Protein AF-A0A2T4D480-F1 (afdb_monomer)

pLDDT: mean 92.69, std 7.48, range [56.41, 98.75]

Solvent-accessible surface area (backbone atoms only — not comparable to full-atom values): 8440 Å² total; per-residue (Å²): 83,80,51,61,68,33,70,62,84,38,71,50,59,72,43,82,46,63,66,32,28,82,84,63,44,96,66,89,14,34,44,34,34,39,28,50,53,20,16,33,42,37,28,50,28,40,33,38,39,28,53,20,28,27,34,36,40,28,17,29,17,61,26,38,39,29,47,28,40,28,35,40,13,47,24,24,25,32,36,34,40,61,54,85,46,63,63,61,24,42,33,41,33,45,28,38,27,34,44,10,49,26,25,22,34,34,42,56,41,71,86,28,58,22,36,42,32,45,27,38,29,29,34,29,52,33,20,70,52,26,62,69,41,100,60,95,52,40,35,69,42,11,45,52,30,68,45,100,43,50,49,73,47,77,54,47,77,44,67,58,63,84,77,73,44,38,72,32,80,87,84,36,83,53,67,66,128

Foldseek 3Di:
DEDEQAQDDDEAEPAEFEAFQVVVDVPPRERYEYDANDADEYEHYEFEATLAEPYEYAYAFRYEYEHYEAEHHNAEPYEYAPDPYHDQHYEYEHYEHEAHLFAPYEHNPPPHQYEHEQYEHEAQNCAVVQCPDPDPGHSVCRHPPDDDNYHYDNYHYYHDLVVQQFPDSVPGRDHDD

Mean predicted aligned error: 4.02 Å

Organism: NCBI:txid1046115

InterPro domains:
  IPR006626 Parallel beta-helix repeat [SM00710] (7-36)
  IPR006626 Parallel beta-helix repeat [SM00710] (37-59)
  IPR006626 Parallel beta-helix repeat [SM00710] (60-82)
  IPR006626 Parallel beta-helix repeat [SM00710] (87-109)
  IPR011050 Pectin lyase fold/virulence factor [SSF51126] (8-137)
  IPR012334 Pectin lyase fold [G3DSA:2.160.20.10] (3-173)
  IPR039448 Right handed beta helix domain [PF13229] (10-143)

Radius of gyration: 15.08 Å; Cα contacts (8 Å, |Δi|>4): 529; chains: 1; bounding box: 41×39×35 Å

Structure (mmCIF, N/CA/C/O backbone):
data_AF-A0A2T4D480-F1
#
_entry.id   AF-A0A2T4D480-F1
#
loop_
_atom_site.group_PDB
_atom_site.id
_atom_site.type_symbol
_atom_site.label_atom_id
_atom_site.label_alt_id
_atom_site.label_comp_id
_atom_site.label_asym_id
_atom_site.label_entity_id
_atom_site.label_seq_id
_atom_site.pdbx_PDB_ins_code
_atom_site.Cartn_x
_atom_site.Cartn_y
_atom_site.Cartn_z
_atom_site.occupancy
_atom_site.B_iso_or_equiv
_atom_site.auth_seq_id
_atom_site.auth_comp_id
_atom_site.auth_asym_id
_atom_site.auth_atom_id
_atom_site.pdbx_PDB_model_num
ATOM 1 N N . MET A 1 1 ? -11.056 -2.840 -7.463 1.00 89.88 1 MET A N 1
ATOM 2 C CA . MET A 1 1 ? -12.281 -2.454 -6.718 1.00 89.88 1 MET A CA 1
ATOM 3 C C . MET A 1 1 ? -12.223 -0.966 -6.408 1.00 89.88 1 MET A C 1
ATOM 5 O O . MET A 1 1 ? -11.139 -0.481 -6.111 1.00 89.88 1 MET A O 1
ATOM 9 N N . GLN A 1 2 ? -13.348 -0.247 -6.460 1.00 91.50 2 GLN A N 1
ATOM 10 C CA . GLN A 1 2 ? -13.402 1.173 -6.105 1.00 91.50 2 GLN A CA 1
ATOM 11 C C . GLN A 1 2 ? -14.652 1.485 -5.275 1.00 91.50 2 GLN A C 1
ATOM 13 O O . GLN A 1 2 ? -15.748 1.075 -5.647 1.00 91.50 2 GLN A O 1
ATOM 18 N N . VAL A 1 3 ? -14.474 2.232 -4.186 1.00 91.06 3 VAL A N 1
ATOM 19 C CA . VAL A 1 3 ? -15.548 2.764 -3.332 1.00 91.06 3 VAL A CA 1
ATOM 20 C C . VAL A 1 3 ?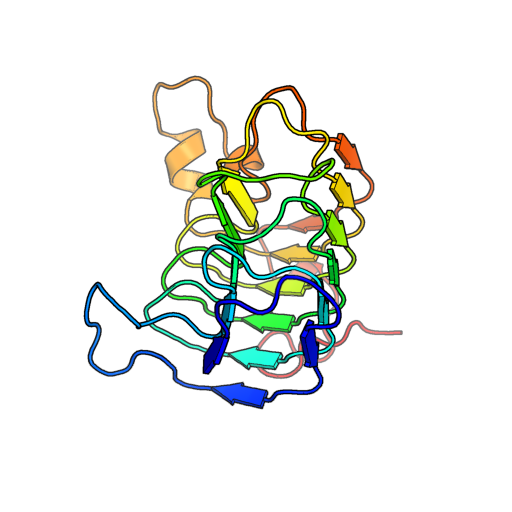 -15.363 4.275 -3.220 1.00 91.06 3 VAL A C 1
ATOM 22 O O . VAL A 1 3 ? -14.237 4.744 -3.077 1.00 91.06 3 VAL A O 1
ATOM 25 N N . GLY A 1 4 ? -16.446 5.040 -3.333 1.00 90.81 4 GLY A N 1
ATOM 26 C CA . GLY A 1 4 ? -16.438 6.505 -3.323 1.00 90.81 4 GLY A CA 1
ATOM 27 C C . GLY A 1 4 ? -17.661 7.067 -2.596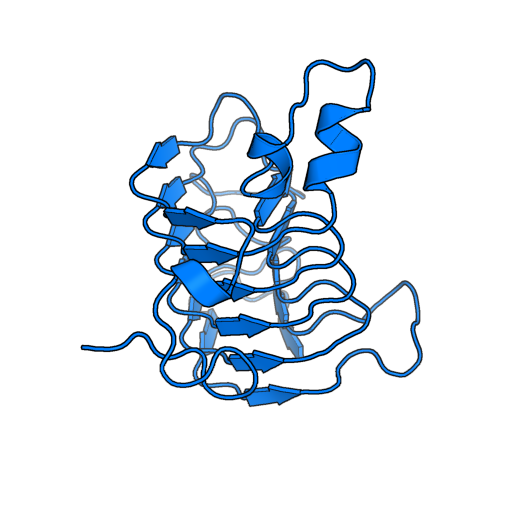 1.00 90.81 4 GLY A C 1
ATOM 28 O O . GLY A 1 4 ? -18.682 6.386 -2.510 1.00 90.81 4 GLY A O 1
ATOM 29 N N . CYS A 1 5 ? -17.570 8.313 -2.121 1.00 88.81 5 CYS A N 1
ATOM 30 C CA . CYS A 1 5 ? -18.685 9.084 -1.553 1.00 88.81 5 CYS A CA 1
ATOM 31 C C . CYS A 1 5 ? -19.377 8.487 -0.307 1.00 88.81 5 CYS A C 1
ATOM 33 O O . CYS A 1 5 ? -20.515 8.851 -0.013 1.00 88.81 5 CYS A O 1
ATOM 35 N N . ALA A 1 6 ? -18.708 7.611 0.448 1.00 88.75 6 ALA A N 1
ATOM 36 C CA . ALA A 1 6 ? -19.222 7.085 1.715 1.00 88.75 6 ALA A CA 1
ATOM 37 C C . ALA A 1 6 ? -18.498 7.738 2.903 1.00 88.75 6 ALA A C 1
ATOM 39 O O . ALA A 1 6 ? -17.469 7.253 3.366 1.00 88.75 6 ALA A O 1
ATOM 40 N N . ILE A 1 7 ? -19.031 8.862 3.388 1.00 84.25 7 ILE A N 1
ATOM 41 C CA . ILE A 1 7 ? -18.381 9.712 4.403 1.00 84.25 7 ILE A CA 1
ATOM 42 C C . ILE A 1 7 ? -18.222 9.043 5.781 1.00 84.25 7 ILE A C 1
ATOM 44 O O . ILE A 1 7 ? -17.430 9.502 6.598 1.00 84.25 7 ILE A O 1
ATOM 48 N N . GLN A 1 8 ? -18.968 7.967 6.045 1.00 81.38 8 GLN A N 1
ATOM 49 C CA . GLN A 1 8 ? -18.894 7.179 7.272 1.00 81.38 8 GLN A CA 1
ATOM 50 C C . GLN A 1 8 ? -19.337 5.736 7.001 1.00 81.38 8 GLN A C 1
ATOM 52 O O . GLN A 1 8 ? -20.191 5.494 6.150 1.00 81.38 8 GLN A O 1
ATOM 57 N N . GLY A 1 9 ? -18.790 4.789 7.768 1.00 84.38 9 GLY A N 1
ATOM 58 C CA . GLY A 1 9 ? -19.272 3.406 7.806 1.00 84.38 9 GLY A CA 1
ATOM 59 C C . GLY A 1 9 ? -18.884 2.562 6.593 1.00 84.38 9 GLY A C 1
ATOM 60 O O . GLY A 1 9 ? -19.406 1.464 6.439 1.00 84.38 9 GLY A O 1
ATOM 61 N N . ALA A 1 10 ? -17.981 3.048 5.734 1.00 93.31 10 ALA A N 1
ATOM 62 C CA . ALA A 1 10 ? -17.439 2.227 4.663 1.00 93.31 10 ALA A CA 1
ATOM 63 C C . ALA A 1 10 ? -16.530 1.145 5.256 1.00 93.31 10 ALA A C 1
ATOM 65 O O . ALA A 1 10 ? -15.581 1.449 5.978 1.00 93.31 10 ALA A O 1
ATOM 66 N N . GLU A 1 11 ? -16.791 -0.113 4.922 1.00 96.81 11 GLU A N 1
ATOM 67 C CA . GLU A 1 11 ? -15.917 -1.226 5.272 1.00 96.81 11 GLU A CA 1
ATOM 68 C C . GLU A 1 11 ? -15.579 -2.019 4.012 1.00 96.81 11 GLU A C 1
ATOM 70 O O . GLU A 1 11 ? -16.464 -2.466 3.283 1.00 96.81 11 GLU A O 1
ATOM 75 N N . ILE A 1 12 ? -14.286 -2.186 3.746 1.00 97.31 12 ILE A N 1
ATOM 76 C CA . ILE A 1 12 ? -13.771 -2.976 2.625 1.00 97.31 12 ILE A CA 1
ATOM 77 C C . ILE A 1 12 ? -12.912 -4.081 3.219 1.00 97.31 12 ILE A C 1
ATOM 79 O O . ILE A 1 12 ? -11.773 -3.833 3.614 1.00 97.31 12 ILE A O 1
ATOM 83 N N . TYR A 1 13 ? -13.449 -5.293 3.327 1.00 98.38 13 TYR A N 1
ATOM 84 C CA . TYR A 1 13 ? -12.758 -6.351 4.054 1.00 98.38 13 TYR A CA 1
ATOM 85 C C . TYR A 1 13 ? -12.959 -7.748 3.487 1.00 98.38 13 TYR A C 1
ATOM 87 O O . TYR A 1 13 ? -13.923 -8.001 2.767 1.00 98.38 13 TYR A O 1
ATOM 95 N N . ASN A 1 14 ? -12.027 -8.647 3.824 1.00 98.19 14 ASN A N 1
ATOM 96 C CA . ASN A 1 14 ? -12.013 -10.057 3.415 1.00 98.19 14 ASN A CA 1
ATOM 97 C C . ASN A 1 14 ? -12.123 -10.270 1.894 1.00 98.19 14 ASN A C 1
ATOM 99 O O . ASN A 1 14 ? -12.623 -11.299 1.437 1.00 98.19 14 ASN A O 1
ATOM 103 N N . ASN A 1 15 ? -11.657 -9.307 1.095 1.00 98.19 15 ASN A N 1
ATOM 104 C CA . ASN A 1 15 ? -11.619 -9.455 -0.353 1.00 98.19 15 ASN A CA 1
ATOM 105 C C . ASN A 1 15 ? -10.345 -10.170 -0.789 1.00 98.19 15 ASN A C 1
ATOM 107 O O . ASN A 1 15 ? -9.271 -9.963 -0.225 1.00 98.19 15 ASN A O 1
ATOM 111 N N . ASP A 1 16 ? -10.466 -10.947 -1.859 1.00 97.38 16 ASP A N 1
ATOM 112 C CA . ASP A 1 16 ? -9.360 -11.642 -2.499 1.00 97.38 16 ASP A CA 1
ATOM 113 C C . ASP A 1 16 ? -9.228 -11.159 -3.947 1.00 97.38 16 ASP A C 1
ATOM 115 O O . ASP A 1 16 ? -9.994 -11.539 -4.833 1.00 97.38 16 ASP A O 1
ATOM 119 N N . ILE A 1 17 ? -8.289 -10.241 -4.167 1.00 97.50 17 ILE A N 1
ATOM 120 C CA . ILE A 1 17 ? -8.104 -9.505 -5.417 1.00 97.50 17 ILE A CA 1
ATOM 121 C C . ILE A 1 17 ? -6.796 -9.966 -6.044 1.00 97.50 17 ILE A C 1
ATOM 123 O O . ILE A 1 17 ? -5.722 -9.773 -5.476 1.00 97.50 17 ILE A O 1
ATOM 127 N N . ARG A 1 18 ? -6.872 -10.555 -7.239 1.00 96.44 18 ARG A N 1
ATOM 128 C CA . ARG A 1 18 ? -5.698 -11.055 -7.962 1.00 96.44 18 ARG A CA 1
ATOM 129 C C . ARG A 1 18 ? -5.625 -10.523 -9.380 1.00 96.44 18 ARG A C 1
ATOM 131 O O . ARG A 1 18 ? -6.667 -10.329 -9.998 1.00 96.44 18 ARG A O 1
ATOM 138 N N . ASN A 1 19 ? -4.407 -10.382 -9.900 1.00 95.88 19 ASN A N 1
ATOM 139 C CA . ASN A 1 19 ? -4.139 -10.058 -11.306 1.00 95.88 19 ASN A CA 1
ATOM 140 C C . ASN A 1 19 ? -4.924 -8.817 -11.756 1.00 95.88 19 ASN A C 1
ATOM 142 O O . ASN A 1 19 ? -5.650 -8.845 -12.746 1.00 95.88 19 ASN A O 1
ATOM 146 N N . TYR A 1 20 ? -4.847 -7.741 -10.973 1.00 95.25 20 TYR A N 1
ATOM 147 C CA . TYR A 1 20 ? -5.623 -6.528 -11.215 1.00 95.25 20 TYR A CA 1
ATOM 148 C C . TYR A 1 20 ? -4.895 -5.576 -12.178 1.00 95.25 20 TYR A C 1
ATOM 150 O O . TYR A 1 20 ? -3.666 -5.535 -12.241 1.00 95.25 20 TYR A O 1
ATOM 158 N N . GLY A 1 21 ? -5.663 -4.784 -12.933 1.00 92.06 21 GLY A N 1
ATOM 159 C CA . GLY A 1 21 ? -5.102 -3.790 -13.854 1.00 92.06 21 GLY A CA 1
ATOM 160 C C . GLY A 1 21 ? -4.425 -4.376 -15.101 1.00 92.06 21 GLY A C 1
ATOM 161 O O . GLY A 1 21 ? -3.497 -3.761 -15.616 1.00 92.06 21 GLY A O 1
ATOM 162 N N . VAL A 1 22 ? -4.860 -5.543 -15.590 1.00 88.69 22 VAL A N 1
ATOM 163 C CA . VAL A 1 22 ? -4.216 -6.281 -16.702 1.00 88.69 22 VAL A CA 1
ATOM 164 C C . VAL A 1 22 ? -4.007 -5.471 -17.986 1.00 88.69 22 VAL A C 1
ATOM 166 O O . VAL A 1 22 ? -3.020 -5.689 -18.678 1.00 88.69 22 VAL A O 1
ATOM 169 N N . ASP A 1 23 ? -4.875 -4.497 -18.266 1.00 86.31 23 ASP A N 1
ATOM 170 C CA . ASP A 1 23 ? -4.777 -3.633 -19.453 1.00 86.31 23 ASP A CA 1
ATOM 171 C C . ASP A 1 23 ? -3.748 -2.494 -19.306 1.00 86.31 23 ASP A C 1
ATOM 173 O O . ASP A 1 23 ? -3.636 -1.648 -20.198 1.00 86.31 23 ASP A O 1
ATOM 177 N N . ASP A 1 24 ? -3.064 -2.434 -18.155 1.00 83.56 24 ASP A N 1
ATOM 178 C CA . ASP A 1 24 ? -2.067 -1.436 -17.740 1.00 83.56 24 ASP A CA 1
ATOM 179 C C . ASP A 1 24 ? -2.431 0.003 -18.131 1.00 83.56 24 ASP A C 1
ATOM 181 O O . ASP A 1 24 ? -1.629 0.815 -18.601 1.00 83.56 24 ASP A O 1
ATOM 185 N N . LYS A 1 25 ? -3.712 0.333 -17.963 1.00 84.69 25 LYS A N 1
ATOM 186 C CA . LYS A 1 25 ? -4.176 1.701 -18.141 1.00 84.69 25 LYS A CA 1
ATOM 187 C C . LYS A 1 25 ? -3.714 2.504 -16.936 1.00 84.69 25 LYS A C 1
ATOM 189 O O . LYS A 1 25 ? -3.928 2.120 -15.791 1.00 84.69 25 LYS A O 1
ATOM 194 N N . ALA A 1 26 ? -3.101 3.658 -17.197 1.00 74.75 26 ALA A N 1
ATOM 195 C CA . ALA A 1 26 ? -2.568 4.529 -16.148 1.00 74.75 26 ALA A CA 1
ATOM 196 C C . ALA A 1 26 ? -3.626 4.948 -15.105 1.00 74.75 26 ALA A C 1
ATOM 198 O O . ALA A 1 26 ? -3.275 5.295 -13.976 1.00 74.75 26 ALA A O 1
ATOM 199 N N . VAL A 1 27 ? -4.905 4.897 -15.488 1.00 74.12 27 VAL A N 1
ATOM 200 C CA . VAL A 1 27 ? -6.073 5.132 -14.641 1.00 74.12 27 VAL A CA 1
ATOM 201 C C . V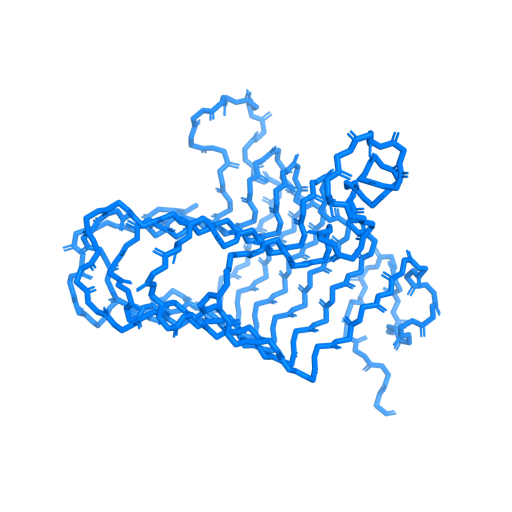AL A 1 27 ? -6.784 3.810 -14.341 1.00 74.12 27 VAL A C 1
ATOM 203 O O . VAL A 1 27 ? -6.869 2.942 -15.202 1.00 74.12 27 VAL A O 1
ATOM 206 N N . GLN A 1 28 ? -7.331 3.684 -13.128 1.00 79.00 28 GLN A N 1
ATOM 207 C CA . GLN A 1 28 ? -8.152 2.540 -12.690 1.00 79.00 28 GLN A CA 1
ATOM 208 C C . GLN A 1 28 ? -7.438 1.175 -12.626 1.00 79.00 28 GLN A C 1
ATOM 210 O O . GLN A 1 28 ? -8.092 0.136 -12.645 1.00 79.00 28 GLN A O 1
ATOM 215 N N . ASN A 1 29 ? -6.112 1.145 -12.472 1.00 93.38 29 ASN A N 1
ATOM 216 C CA . ASN A 1 29 ? -5.350 -0.104 -12.353 1.00 93.38 29 ASN A CA 1
ATOM 217 C C . ASN A 1 29 ? -4.996 -0.509 -10.909 1.00 93.38 29 ASN A C 1
ATOM 219 O O . ASN A 1 29 ? -4.093 -1.314 -10.706 1.00 93.38 29 ASN A O 1
ATOM 223 N N . ASN A 1 30 ? -5.686 0.039 -9.904 1.00 96.25 30 ASN A N 1
ATOM 224 C CA . ASN A 1 30 ? -5.424 -0.249 -8.489 1.00 96.25 30 ASN A CA 1
ATOM 225 C C . ASN A 1 30 ? -6.191 -1.488 -8.001 1.00 96.25 30 ASN A C 1
ATOM 227 O O . ASN A 1 30 ? -7.296 -1.768 -8.477 1.00 96.25 30 ASN A O 1
ATOM 231 N N . GLY A 1 31 ? -5.646 -2.191 -7.005 1.00 97.62 31 GLY A N 1
ATOM 232 C CA . GLY A 1 31 ? -6.328 -3.320 -6.367 1.00 97.62 31 GLY A CA 1
ATOM 233 C C . GLY A 1 31 ? -7.588 -2.847 -5.641 1.00 97.62 31 GLY A C 1
ATOM 234 O O . GLY A 1 31 ? -8.712 -3.207 -6.013 1.00 97.62 31 GLY A O 1
ATOM 235 N N . ILE A 1 32 ? -7.407 -1.953 -4.669 1.00 97.69 32 ILE A N 1
ATOM 236 C CA . ILE A 1 32 ? -8.480 -1.228 -3.976 1.00 97.69 32 ILE A CA 1
ATOM 237 C C . ILE A 1 32 ? -8.261 0.273 -4.134 1.00 97.69 32 ILE A C 1
ATOM 239 O O . ILE A 1 32 ? -7.161 0.777 -3.923 1.00 97.69 32 ILE A O 1
ATOM 243 N N . GLN A 1 33 ? -9.330 0.993 -4.461 1.00 95.88 33 GLN A N 1
ATOM 244 C CA . GLN A 1 33 ? -9.367 2.446 -4.446 1.00 95.88 33 GLN A CA 1
ATOM 245 C C . GLN A 1 33 ? -10.443 2.949 -3.490 1.00 95.88 33 GLN A C 1
ATOM 247 O O . GLN A 1 33 ? -11.635 2.748 -3.723 1.00 95.88 33 GLN A O 1
ATOM 252 N N . ILE A 1 34 ? -10.004 3.646 -2.445 1.00 94.56 34 ILE A N 1
ATOM 253 C CA . ILE A 1 34 ? -10.853 4.438 -1.559 1.00 94.56 34 ILE A CA 1
ATOM 254 C C . ILE A 1 34 ? -10.835 5.863 -2.105 1.00 94.56 34 ILE A C 1
ATOM 256 O O . ILE A 1 34 ? -9.823 6.564 -2.029 1.00 94.56 34 ILE A O 1
ATOM 260 N N . GLY A 1 35 ? -11.935 6.244 -2.741 1.00 91.38 35 GLY A N 1
ATOM 261 C CA . GLY A 1 35 ? -12.092 7.517 -3.420 1.00 91.38 35 GLY A CA 1
ATOM 262 C C . GLY A 1 35 ? -12.240 8.692 -2.463 1.00 91.38 35 GLY A C 1
ATOM 263 O O . GLY A 1 35 ? -12.503 8.540 -1.267 1.00 91.38 35 GLY A O 1
ATOM 264 N N . GLU A 1 36 ? -12.112 9.880 -3.043 1.00 87.50 36 GLU A N 1
ATOM 265 C CA . GLU A 1 36 ? -12.373 11.146 -2.370 1.00 87.50 36 GLU A CA 1
ATOM 266 C C . GLU A 1 36 ? -13.765 11.118 -1.714 1.00 87.50 36 GLU A C 1
ATOM 268 O O . GLU A 1 36 ? -14.716 10.506 -2.216 1.00 87.50 36 GLU A O 1
ATOM 273 N N . GLY A 1 37 ? -13.868 11.709 -0.526 1.00 85.81 37 GLY A N 1
ATOM 274 C CA . GLY A 1 37 ? -15.117 11.718 0.228 1.00 85.81 37 GLY A CA 1
ATOM 275 C C . GLY A 1 37 ? -15.518 10.373 0.860 1.00 85.81 37 GLY A C 1
ATOM 276 O O . GLY A 1 37 ? -16.669 10.224 1.261 1.00 85.81 37 GLY A O 1
ATOM 277 N N . THR A 1 38 ? -14.607 9.395 0.955 1.00 90.44 38 THR A N 1
ATOM 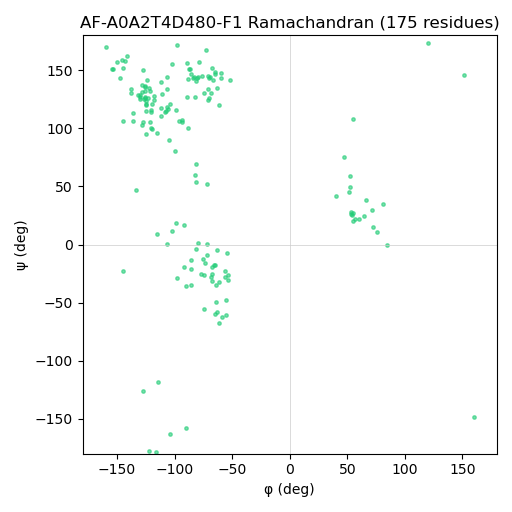278 C CA . THR A 1 38 ? -14.860 8.113 1.645 1.00 90.44 38 THR A CA 1
ATOM 279 C C . THR A 1 38 ? -14.057 7.989 2.932 1.00 90.44 38 THR A C 1
ATOM 281 O O . THR A 1 38 ? -12.845 8.203 2.916 1.00 90.44 38 THR A O 1
ATOM 284 N N . GLY A 1 39 ? -14.709 7.639 4.037 1.00 89.06 39 GLY A N 1
ATOM 285 C CA . GLY A 1 39 ? -14.078 7.366 5.326 1.00 89.06 39 GLY A CA 1
ATOM 286 C C . GLY A 1 39 ? -14.518 6.017 5.882 1.00 89.06 39 GLY A C 1
ATOM 287 O O . GLY A 1 39 ? -15.701 5.676 5.831 1.00 89.06 39 GLY A O 1
ATOM 288 N N . GLY A 1 40 ? -13.574 5.255 6.431 1.00 92.44 40 GLY A N 1
ATOM 289 C CA . GLY A 1 40 ? -13.892 3.996 7.087 1.00 92.44 40 GLY A CA 1
ATOM 290 C C . GLY A 1 40 ? -12.712 3.042 7.230 1.00 92.44 40 GLY A C 1
ATOM 291 O O . GLY A 1 40 ? -11.567 3.458 7.425 1.00 92.44 40 GLY A O 1
ATOM 292 N N . LEU A 1 41 ? -13.018 1.749 7.185 1.00 96.81 41 LEU A N 1
ATOM 293 C CA . LEU A 1 41 ? -12.084 0.665 7.458 1.00 96.81 41 LEU A CA 1
ATOM 294 C C . LEU A 1 41 ? -11.782 -0.120 6.180 1.00 96.81 41 LEU A C 1
ATOM 296 O O . LEU A 1 41 ? -12.674 -0.420 5.387 1.00 96.81 41 LEU A O 1
ATOM 300 N N . CYS A 1 42 ? -10.522 -0.500 5.993 1.00 98.00 42 CYS A N 1
ATOM 301 C CA . CYS A 1 42 ? -10.110 -1.380 4.905 1.00 98.00 42 CYS A CA 1
ATOM 302 C C . CYS A 1 42 ? -9.131 -2.426 5.438 1.00 98.00 42 CYS A C 1
ATOM 304 O O . CYS A 1 42 ? -7.994 -2.094 5.784 1.00 98.00 42 CYS A O 1
ATOM 306 N N . TYR A 1 43 ? -9.581 -3.672 5.578 1.00 98.69 43 TYR A N 1
ATOM 307 C CA . TYR A 1 43 ? -8.848 -4.654 6.372 1.00 98.69 43 TYR A CA 1
ATOM 308 C C . TYR A 1 43 ? -8.988 -6.100 5.929 1.00 98.69 43 TYR A C 1
ATOM 310 O O . TYR A 1 43 ? -9.958 -6.472 5.284 1.00 98.69 43 TYR A O 1
ATOM 318 N N . ASN A 1 44 ? -8.017 -6.937 6.300 1.00 98.44 44 ASN A N 1
ATOM 319 C CA . ASN A 1 44 ? -8.006 -8.371 5.982 1.00 98.44 44 ASN A CA 1
ATOM 320 C C . ASN A 1 44 ? -8.182 -8.673 4.478 1.00 98.44 44 ASN A C 1
ATOM 322 O O . ASN A 1 44 ? -8.693 -9.728 4.105 1.00 98.44 44 ASN A O 1
ATOM 326 N N . ASN A 1 45 ? -7.806 -7.746 3.592 1.00 98.56 45 ASN A N 1
ATOM 327 C CA . ASN A 1 45 ? -7.855 -7.989 2.155 1.00 98.56 45 ASN A CA 1
ATOM 328 C C . ASN A 1 45 ? -6.546 -8.626 1.692 1.00 98.56 45 ASN A C 1
ATOM 330 O O . ASN A 1 45 ? -5.460 -8.239 2.131 1.00 98.56 45 ASN A O 1
ATOM 334 N N . ARG A 1 46 ? -6.651 -9.557 0.745 1.00 97.88 46 ARG A N 1
ATOM 335 C CA . ARG A 1 46 ? -5.517 -10.155 0.046 1.00 97.88 46 ARG A CA 1
ATOM 336 C C . ARG A 1 46 ? -5.460 -9.598 -1.373 1.00 97.88 46 ARG A C 1
ATOM 338 O O . ARG A 1 46 ? -6.399 -9.768 -2.143 1.00 97.88 46 ARG A O 1
ATOM 345 N N . ILE A 1 47 ? -4.373 -8.910 -1.713 1.00 98.31 47 ILE A N 1
ATOM 346 C CA . ILE A 1 47 ? -4.213 -8.166 -2.968 1.00 98.31 47 ILE A CA 1
ATOM 347 C C . ILE A 1 47 ? -2.911 -8.610 -3.629 1.00 98.31 47 ILE A C 1
ATOM 349 O O . ILE A 1 47 ? -1.824 -8.270 -3.167 1.00 98.31 47 ILE A O 1
ATOM 353 N N . ILE A 1 48 ? -3.012 -9.403 -4.693 1.00 97.69 48 ILE A N 1
ATOM 354 C CA . ILE A 1 48 ? -1.880 -10.150 -5.252 1.00 97.69 48 ILE A CA 1
ATOM 355 C C . ILE A 1 48 ? -1.722 -9.843 -6.734 1.00 97.69 48 ILE A C 1
ATOM 357 O O . ILE A 1 48 ? -2.652 -10.066 -7.502 1.00 97.69 48 ILE A O 1
ATOM 361 N N . ASN A 1 49 ? -0.519 -9.434 -7.130 1.00 96.31 49 ASN A N 1
ATOM 362 C CA . ASN A 1 49 ? -0.087 -9.194 -8.505 1.00 96.31 49 ASN A CA 1
ATOM 363 C C . ASN A 1 49 ? -0.991 -8.213 -9.261 1.00 96.31 49 ASN A C 1
ATOM 365 O O . ASN A 1 49 ? -2.093 -8.541 -9.696 1.00 96.31 49 ASN A O 1
ATOM 369 N N . GLY A 1 50 ? -0.501 -7.009 -9.510 1.00 95.44 50 GLY A N 1
ATOM 370 C CA . GLY A 1 50 ? -1.192 -6.101 -10.417 1.00 95.44 50 GLY A CA 1
ATOM 371 C C . GLY A 1 50 ? -0.276 -5.031 -10.957 1.00 95.44 50 GLY A C 1
ATOM 372 O O . GLY A 1 50 ? 0.854 -4.895 -10.508 1.00 95.44 50 GLY A O 1
ATOM 373 N N . THR A 1 51 ? -0.744 -4.276 -11.940 1.00 96.56 51 THR A N 1
ATOM 374 C CA . THR A 1 51 ? 0.078 -3.254 -12.616 1.00 96.56 51 THR A CA 1
ATOM 375 C C . THR A 1 51 ? 0.070 -1.907 -11.886 1.00 96.56 51 THR A C 1
ATOM 377 O O . THR A 1 51 ? 0.981 -1.096 -12.047 1.00 96.56 51 THR A O 1
ATOM 380 N N . GLY A 1 52 ? -0.936 -1.658 -11.042 1.00 96.50 52 GLY A N 1
ATOM 381 C CA . GLY A 1 52 ? -1.064 -0.435 -10.251 1.00 96.50 52 GLY A CA 1
ATOM 382 C C . GLY A 1 52 ? -0.716 -0.595 -8.774 1.00 96.50 52 GLY A C 1
ATOM 383 O O . GLY A 1 52 ? -0.076 -1.558 -8.343 1.00 96.50 52 GLY A O 1
ATOM 384 N N . THR A 1 53 ? -1.161 0.378 -7.978 1.00 97.94 53 THR A N 1
ATOM 385 C CA . THR A 1 53 ? -0.989 0.366 -6.520 1.00 97.94 53 THR A CA 1
ATOM 386 C C . THR A 1 53 ? -1.869 -0.723 -5.905 1.00 97.94 53 THR A C 1
ATOM 388 O O . THR A 1 53 ? -2.990 -0.941 -6.371 1.00 97.94 53 THR A O 1
ATOM 391 N N . GLY A 1 54 ? -1.390 -1.392 -4.855 1.00 98.50 54 GLY A N 1
ATOM 392 C CA . GLY A 1 54 ? -2.199 -2.364 -4.111 1.00 98.50 54 GLY A CA 1
ATOM 393 C C . GLY A 1 54 ? -3.459 -1.717 -3.536 1.00 98.50 54 GLY A C 1
ATOM 394 O O . GLY A 1 54 ? -4.575 -2.044 -3.947 1.00 98.50 54 GLY A O 1
ATOM 395 N N . ILE A 1 55 ? -3.276 -0.737 -2.649 1.00 98.50 55 ILE A N 1
ATOM 396 C CA . ILE A 1 55 ? -4.357 0.101 -2.116 1.00 98.50 55 ILE A CA 1
ATOM 397 C C . ILE A 1 55 ? -4.032 1.576 -2.333 1.00 98.50 55 ILE A C 1
ATOM 399 O O . ILE A 1 55 ? -2.985 2.060 -1.908 1.00 98.50 55 ILE A O 1
ATOM 403 N N . ILE A 1 56 ? -4.949 2.311 -2.951 1.00 96.31 56 ILE A N 1
ATOM 404 C CA . ILE A 1 56 ? -4.915 3.771 -2.972 1.00 96.31 56 ILE A CA 1
ATOM 405 C C . ILE A 1 56 ? -6.002 4.337 -2.055 1.00 96.31 56 ILE A C 1
ATOM 407 O O . ILE A 1 56 ? -7.154 3.900 -2.104 1.00 96.31 56 ILE A O 1
ATOM 411 N N . VAL A 1 57 ? -5.641 5.319 -1.230 1.00 94.75 57 VAL A N 1
ATOM 412 C CA . VAL A 1 57 ? -6.569 6.046 -0.361 1.00 94.75 57 VAL A CA 1
ATOM 413 C C . VAL A 1 57 ? -6.465 7.548 -0.619 1.00 94.75 57 VAL A C 1
ATOM 415 O O . VAL A 1 57 ? -5.429 8.170 -0.400 1.00 94.75 57 VAL A O 1
ATOM 418 N N . LEU A 1 58 ? -7.558 8.114 -1.132 1.00 90.75 58 LEU A N 1
ATOM 419 C CA . LEU A 1 58 ? -7.729 9.540 -1.446 1.00 90.75 58 LEU A CA 1
ATOM 420 C C . LEU A 1 58 ? -8.821 10.182 -0.570 1.00 90.75 58 LEU A C 1
ATOM 422 O O . LEU A 1 58 ? -9.306 11.267 -0.866 1.00 90.75 58 LEU A O 1
ATOM 426 N N . GLY A 1 59 ? -9.294 9.449 0.439 1.00 76.00 59 GLY A N 1
ATOM 427 C CA . GLY A 1 59 ? -10.514 9.751 1.178 1.00 76.00 59 GLY A CA 1
ATOM 428 C C . GLY A 1 59 ? -10.317 10.637 2.409 1.00 76.00 59 GLY A C 1
ATOM 429 O O . GLY A 1 59 ? -9.332 11.359 2.540 1.00 76.00 59 GLY A O 1
ATOM 430 N N . TYR A 1 60 ? -11.275 10.553 3.333 1.00 84.81 60 TYR A N 1
ATOM 431 C CA . TYR A 1 60 ? -11.244 11.223 4.634 1.00 84.81 60 TYR A CA 1
ATOM 432 C C . TYR A 1 60 ? -10.038 10.784 5.470 1.00 84.81 60 TYR A C 1
ATOM 434 O O . TYR A 1 60 ? -9.611 9.630 5.437 1.00 84.81 60 TYR A O 1
ATOM 442 N N . GLY A 1 61 ? -9.517 11.697 6.279 1.00 80.38 61 GLY A N 1
ATOM 443 C CA . GLY A 1 61 ? -8.286 11.518 7.040 1.00 80.38 61 GLY A CA 1
ATOM 444 C C . GLY A 1 61 ? -8.439 10.552 8.198 1.00 80.38 61 GLY A C 1
ATOM 445 O O . GLY A 1 61 ? -7.479 10.336 8.907 1.00 80.38 61 GLY A O 1
ATOM 446 N N . ASP A 1 62 ? -9.615 9.969 8.404 1.00 86.56 62 ASP A N 1
ATOM 447 C CA . ASP A 1 62 ? -9.867 9.000 9.467 1.00 86.56 62 ASP A CA 1
ATOM 448 C C . ASP A 1 62 ? -9.901 7.552 8.945 1.00 86.56 62 ASP A C 1
ATOM 450 O O . ASP A 1 62 ? -10.293 6.641 9.673 1.00 86.56 62 ASP A O 1
ATOM 454 N N . ASN A 1 63 ? -9.476 7.317 7.695 1.00 93.31 63 ASN A N 1
ATOM 455 C CA . ASN A 1 63 ? -9.355 5.966 7.148 1.00 93.31 63 ASN A CA 1
ATOM 456 C C . ASN A 1 63 ? -8.311 5.134 7.913 1.00 93.31 63 ASN A C 1
ATOM 458 O O . ASN A 1 63 ? -7.184 5.583 8.159 1.00 93.31 63 ASN A O 1
ATOM 462 N N . ILE A 1 64 ? -8.682 3.891 8.228 1.00 96.44 64 ILE A N 1
ATOM 463 C CA . ILE A 1 64 ? -7.824 2.918 8.912 1.00 96.44 64 ILE A CA 1
ATOM 464 C C . ILE A 1 64 ? -7.661 1.690 8.019 1.00 96.44 64 ILE A C 1
ATOM 466 O O . ILE A 1 64 ? -8.620 0.966 7.746 1.00 96.44 64 ILE A O 1
ATOM 470 N N . LEU A 1 65 ? -6.432 1.464 7.562 1.00 98.38 65 LEU A N 1
ATOM 471 C CA . LEU A 1 65 ? -6.047 0.334 6.727 1.00 98.38 65 LEU A CA 1
ATOM 472 C C . LEU A 1 65 ? -5.222 -0.637 7.566 1.00 98.38 65 LEU A C 1
ATOM 474 O O . LEU A 1 65 ? -4.119 -0.283 7.996 1.00 98.38 65 LEU A O 1
ATOM 478 N N . PHE A 1 66 ? -5.729 -1.847 7.803 1.00 98.75 66 PHE A N 1
ATOM 479 C CA . PHE A 1 66 ? -5.035 -2.789 8.678 1.00 98.75 66 PHE A CA 1
ATOM 480 C C . PHE A 1 66 ? -5.133 -4.256 8.281 1.00 98.75 66 PHE A C 1
ATOM 482 O O . PHE A 1 66 ? -6.108 -4.672 7.670 1.00 98.75 66 PHE A O 1
ATOM 489 N N . ASN A 1 67 ? -4.123 -5.053 8.638 1.00 98.44 67 ASN A N 1
ATOM 490 C CA . ASN A 1 67 ? -4.078 -6.495 8.358 1.00 98.44 67 ASN A CA 1
ATOM 491 C C . ASN A 1 67 ? -4.281 -6.859 6.872 1.00 98.44 67 ASN A C 1
ATOM 493 O O . ASN A 1 67 ? -4.759 -7.947 6.554 1.00 98.44 67 ASN A O 1
ATOM 497 N N . ASN A 1 68 ? -3.969 -5.957 5.938 1.00 98.62 68 ASN A N 1
ATOM 498 C CA . ASN A 1 68 ? -4.016 -6.287 4.516 1.00 98.62 68 ASN A CA 1
ATOM 499 C C . ASN A 1 68 ? -2.709 -6.965 4.098 1.00 98.62 68 ASN A C 1
ATOM 501 O O . ASN A 1 68 ? -1.628 -6.567 4.537 1.00 98.62 68 ASN A O 1
ATOM 505 N N . VAL A 1 69 ? -2.815 -7.945 3.203 1.00 98.19 69 VAL A N 1
ATOM 506 C CA . VAL A 1 69 ? -1.675 -8.628 2.585 1.00 98.19 69 VAL A CA 1
ATOM 507 C C . VAL A 1 69 ? -1.586 -8.197 1.129 1.00 98.19 69 VAL A C 1
ATOM 509 O O . VAL A 1 69 ? -2.470 -8.505 0.328 1.00 98.19 69 VAL A O 1
ATOM 512 N N . ILE A 1 70 ? -0.519 -7.482 0.783 1.00 98.69 70 ILE A N 1
ATOM 513 C CA . ILE A 1 70 ? -0.284 -6.917 -0.546 1.00 98.69 70 ILE A CA 1
ATOM 514 C C . ILE A 1 70 ? 1.009 -7.500 -1.102 1.00 98.69 70 ILE A C 1
ATOM 516 O O . ILE A 1 70 ? 2.073 -7.324 -0.514 1.00 98.69 70 ILE A O 1
ATOM 520 N N . VAL A 1 71 ? 0.937 -8.172 -2.247 1.00 98.25 71 VAL A N 1
ATOM 521 C CA . VAL A 1 71 ? 2.092 -8.854 -2.844 1.00 98.25 71 VAL A CA 1
ATOM 522 C C . VAL A 1 71 ? 2.199 -8.503 -4.316 1.00 98.25 71 VAL A C 1
ATOM 524 O O . VAL A 1 71 ? 1.229 -8.654 -5.056 1.00 98.25 71 VAL A O 1
ATOM 527 N N . GLY A 1 72 ? 3.380 -8.068 -4.754 1.00 97.69 72 GLY A N 1
ATOM 528 C CA . GLY A 1 72 ? 3.660 -7.852 -6.174 1.00 97.69 72 GLY A CA 1
ATOM 529 C C . GLY A 1 72 ? 2.841 -6.715 -6.789 1.00 97.69 72 GLY A C 1
ATOM 530 O O . GLY A 1 72 ? 2.359 -6.835 -7.916 1.00 97.69 72 GLY A O 1
ATOM 531 N N . ALA A 1 73 ? 2.633 -5.625 -6.047 1.00 98.31 73 ALA A N 1
ATOM 532 C CA . ALA A 1 73 ? 2.000 -4.430 -6.594 1.00 98.31 73 ALA A CA 1
ATOM 533 C C . ALA A 1 73 ? 2.925 -3.760 -7.625 1.00 98.31 73 ALA A C 1
ATOM 535 O O . ALA A 1 73 ? 4.089 -3.484 -7.341 1.00 98.31 73 ALA A O 1
ATOM 536 N N . GLY A 1 74 ? 2.401 -3.442 -8.806 1.00 97.38 74 GLY A N 1
ATOM 537 C CA . GLY A 1 74 ? 3.145 -2.826 -9.912 1.00 97.38 74 GLY A CA 1
ATOM 538 C C . GLY A 1 74 ? 3.520 -1.362 -9.681 1.00 97.38 74 GLY A C 1
ATOM 539 O O . GLY A 1 74 ? 4.313 -0.803 -10.438 1.00 97.38 74 GLY A O 1
ATOM 540 N N . LYS A 1 75 ? 2.997 -0.750 -8.612 1.00 97.38 75 LYS A N 1
ATOM 541 C CA . LYS A 1 75 ? 3.414 0.561 -8.091 1.00 97.38 75 LYS A CA 1
ATOM 542 C C . LYS A 1 75 ? 3.740 0.460 -6.595 1.00 97.38 75 LYS A C 1
ATOM 544 O O . LYS A 1 75 ? 4.570 -0.356 -6.206 1.00 97.38 75 LYS A O 1
ATOM 549 N N . ASN A 1 76 ? 3.123 1.297 -5.759 1.00 98.62 76 ASN A N 1
ATOM 550 C CA . ASN A 1 76 ? 3.293 1.226 -4.309 1.00 98.62 76 ASN A CA 1
ATOM 551 C C . ASN A 1 76 ? 2.441 0.088 -3.727 1.00 98.62 76 ASN A C 1
ATOM 553 O O . ASN A 1 76 ? 1.416 -0.282 -4.312 1.00 98.62 76 ASN A O 1
ATOM 557 N N . GLY A 1 77 ? 2.808 -0.422 -2.553 1.00 98.69 77 GLY A N 1
ATOM 558 C CA . GLY A 1 77 ? 1.912 -1.289 -1.786 1.00 98.69 77 GLY A CA 1
ATOM 559 C C . GLY A 1 77 ? 0.657 -0.522 -1.376 1.00 98.69 77 GLY A C 1
ATOM 560 O O . GLY A 1 77 ? -0.455 -0.856 -1.791 1.00 98.69 77 GLY A O 1
ATOM 561 N N . ILE A 1 78 ? 0.860 0.572 -0.643 1.00 98.69 78 ILE A N 1
ATOM 562 C CA . ILE A 1 78 ? -0.178 1.536 -0.273 1.00 98.69 78 ILE A CA 1
ATOM 563 C C . ILE A 1 78 ? 0.256 2.940 -0.706 1.00 98.69 78 ILE A C 1
ATOM 565 O O . ILE A 1 78 ? 1.379 3.360 -0.436 1.00 98.69 78 ILE A O 1
ATOM 569 N N . TYR A 1 79 ? -0.633 3.685 -1.364 1.00 97.62 79 TYR A N 1
ATOM 570 C CA . TYR A 1 79 ? -0.444 5.110 -1.652 1.00 97.62 79 TYR A CA 1
ATOM 571 C C . TYR A 1 79 ? -1.578 5.924 -1.034 1.00 97.62 79 TYR A C 1
ATOM 573 O O . TYR A 1 79 ? -2.754 5.603 -1.204 1.00 97.62 79 TYR A O 1
ATOM 581 N N . CYS A 1 80 ? -1.214 6.991 -0.339 1.00 95.00 80 CYS A N 1
ATOM 582 C CA . CYS A 1 80 ? -2.122 7.881 0.360 1.00 95.00 80 CYS A CA 1
ATOM 583 C C . CYS A 1 80 ? -1.896 9.318 -0.097 1.00 95.00 80 CYS A C 1
ATOM 585 O O . CYS A 1 80 ? -0.753 9.757 -0.158 1.00 95.00 80 CYS A O 1
ATOM 587 N N . ASP A 1 81 ? -2.969 10.060 -0.359 1.00 91.50 81 ASP A N 1
ATOM 588 C CA . ASP A 1 81 ? -2.918 11.449 -0.826 1.00 91.50 81 ASP A CA 1
ATOM 589 C C . ASP A 1 81 ? -3.983 12.289 -0.111 1.00 91.50 81 ASP A C 1
ATOM 591 O O . ASP A 1 81 ? -5.153 11.899 -0.059 1.00 91.50 81 ASP A O 1
ATOM 595 N N . LYS A 1 82 ? -3.590 13.443 0.443 1.00 83.12 82 LYS A N 1
ATOM 596 C CA . LYS A 1 82 ? -4.506 14.355 1.147 1.00 83.12 82 LYS A CA 1
ATOM 597 C C . LYS A 1 82 ? -5.293 15.262 0.188 1.00 83.12 82 LYS A C 1
ATOM 599 O O . LYS A 1 82 ? -5.097 16.477 0.137 1.00 83.12 82 LYS A O 1
ATOM 604 N N . ARG A 1 83 ? -6.214 14.704 -0.593 1.00 77.12 83 ARG A N 1
ATOM 605 C CA . ARG A 1 83 ? -7.087 15.506 -1.469 1.00 77.12 83 ARG A CA 1
ATOM 606 C C . ARG A 1 83 ? -8.341 15.926 -0.706 1.00 77.12 83 ARG A C 1
ATOM 608 O O . ARG A 1 83 ? -9.248 15.124 -0.547 1.00 77.12 83 ARG A O 1
ATOM 615 N N . PHE A 1 84 ? -8.365 17.171 -0.214 1.00 65.75 84 PHE A N 1
ATOM 616 C CA . PHE A 1 84 ? -9.460 17.743 0.594 1.00 65.75 84 PHE A CA 1
ATOM 617 C C . PHE A 1 84 ? -9.928 16.807 1.718 1.00 65.75 84 PHE A C 1
ATOM 619 O O . PHE A 1 84 ? -10.982 16.180 1.646 1.00 65.75 84 PHE A O 1
ATOM 626 N N . THR A 1 85 ? -9.124 16.724 2.776 1.00 67.38 85 THR A N 1
ATOM 627 C CA . THR A 1 85 ? -9.236 15.666 3.782 1.00 67.38 85 THR A CA 1
ATOM 628 C C . THR A 1 85 ? -9.622 16.231 5.156 1.00 67.38 85 THR A C 1
ATOM 630 O O . THR A 1 85 ? -8.741 16.666 5.897 1.00 67.38 85 THR A O 1
ATOM 633 N N . PRO A 1 86 ? -10.912 16.233 5.544 1.00 74.69 86 PRO A N 1
ATOM 634 C CA . PRO A 1 86 ? -11.299 16.343 6.949 1.00 74.69 86 PRO A CA 1
ATOM 635 C C . PRO A 1 86 ? -10.815 15.099 7.703 1.00 74.69 86 PRO A C 1
ATOM 637 O O . PRO A 1 86 ? -10.802 14.011 7.127 1.00 74.69 86 PRO A O 1
ATOM 640 N N . GLY A 1 87 ? -10.445 15.241 8.973 1.00 80.62 87 GLY A N 1
ATOM 641 C CA . GLY A 1 87 ? -9.970 14.135 9.810 1.00 80.62 87 GLY A CA 1
ATOM 642 C C . GLY A 1 87 ? -8.550 14.344 10.330 1.00 80.62 87 GLY A C 1
ATOM 643 O O . GLY A 1 87 ? -7.873 15.313 9.984 1.00 80.62 87 GLY A O 1
ATOM 644 N N . THR A 1 88 ? -8.117 13.445 11.208 1.00 87.81 88 THR A N 1
ATOM 645 C CA . THR A 1 88 ? -6.875 13.616 11.985 1.00 87.81 88 THR A CA 1
ATOM 646 C C . THR A 1 88 ? -5.623 13.130 11.260 1.00 87.81 88 THR A C 1
ATOM 648 O O . THR A 1 88 ? -4.568 13.752 11.390 1.00 87.81 88 THR A O 1
ATOM 651 N N . GLY A 1 89 ? -5.725 12.064 10.468 1.00 91.69 89 GLY A N 1
ATOM 652 C CA . GLY A 1 89 ? -4.611 11.469 9.737 1.00 91.69 89 GLY A CA 1
ATOM 653 C C . GLY A 1 89 ? -4.794 9.970 9.511 1.00 91.69 89 GLY A C 1
ATOM 654 O O . GLY A 1 89 ? -5.357 9.249 10.339 1.00 91.69 89 GLY A O 1
ATOM 655 N N . PHE A 1 90 ? -4.306 9.503 8.366 1.00 94.75 90 PHE A N 1
ATOM 656 C CA . PHE A 1 90 ? -4.494 8.131 7.909 1.00 94.75 90 PHE A CA 1
ATOM 657 C C . PHE A 1 90 ? -3.710 7.150 8.777 1.00 94.75 90 PHE A C 1
ATOM 659 O O . PHE A 1 90 ? -2.590 7.443 9.209 1.00 94.75 90 PHE A O 1
ATOM 666 N N . LYS A 1 91 ? -4.279 5.966 9.012 1.00 97.12 91 LYS A N 1
ATOM 667 C CA . LYS A 1 91 ? -3.658 4.928 9.842 1.00 97.12 91 LYS A CA 1
ATOM 668 C C . LYS A 1 91 ? -3.393 3.679 9.013 1.00 97.12 91 LYS A C 1
ATOM 670 O O . LYS A 1 91 ? -4.318 3.117 8.436 1.00 97.12 91 LYS A O 1
ATOM 675 N N . PHE A 1 92 ? -2.143 3.234 9.002 1.00 98.44 92 PHE A N 1
ATOM 676 C CA . PHE A 1 92 ? -1.676 2.030 8.318 1.00 98.44 92 PHE A CA 1
ATOM 677 C C . PHE A 1 92 ? -1.053 1.106 9.360 1.00 98.44 92 PHE A C 1
ATOM 679 O O . PHE A 1 92 ? 0.023 1.399 9.887 1.00 98.44 92 PHE A O 1
ATOM 686 N N . ILE A 1 93 ? -1.761 0.038 9.722 1.00 98.75 93 ILE A N 1
ATOM 687 C CA . ILE A 1 93 ? -1.441 -0.772 10.902 1.00 98.75 93 ILE A CA 1
ATOM 688 C C . ILE A 1 93 ? -1.352 -2.251 10.526 1.00 98.75 93 ILE A C 1
ATOM 690 O O . ILE A 1 93 ? -2.274 -2.768 9.910 1.00 98.75 93 ILE A O 1
ATOM 694 N N . ASN A 1 94 ? -0.298 -2.963 10.927 1.00 98.50 94 ASN A N 1
ATOM 695 C CA . ASN A 1 94 ? -0.212 -4.424 10.756 1.00 98.50 94 ASN A CA 1
ATOM 696 C C . ASN A 1 94 ? -0.409 -4.914 9.299 1.00 98.50 94 ASN A C 1
ATOM 698 O O . ASN A 1 94 ? -0.884 -6.025 9.076 1.00 98.50 94 ASN A O 1
ATOM 702 N N . ASN A 1 95 ? -0.097 -4.103 8.285 1.00 98.69 95 ASN A N 1
ATOM 703 C CA . ASN A 1 95 ? -0.165 -4.563 6.896 1.00 98.69 95 ASN A CA 1
ATOM 704 C C . ASN A 1 95 ? 1.123 -5.307 6.527 1.00 98.69 95 ASN A C 1
ATOM 706 O O . ASN A 1 95 ? 2.213 -4.898 6.932 1.00 98.69 95 ASN A O 1
ATOM 710 N N . THR A 1 96 ? 0.993 -6.349 5.709 1.00 98.44 96 THR A N 1
ATOM 711 C CA . THR A 1 96 ? 2.117 -7.085 5.120 1.00 98.44 96 THR A CA 1
ATOM 712 C C . THR A 1 96 ? 2.222 -6.711 3.649 1.00 98.44 96 THR A C 1
ATOM 714 O O . THR A 1 96 ? 1.301 -6.963 2.873 1.00 98.44 96 THR A O 1
ATOM 717 N N . ILE A 1 97 ? 3.334 -6.094 3.257 1.00 98.75 97 ILE A N 1
ATOM 718 C CA . ILE A 1 97 ? 3.569 -5.572 1.909 1.00 98.75 97 ILE A CA 1
ATOM 719 C C . ILE A 1 97 ? 4.860 -6.173 1.370 1.00 98.75 97 ILE A C 1
ATOM 721 O O . ILE A 1 97 ? 5.925 -5.982 1.948 1.00 98.75 97 ILE A O 1
ATOM 725 N N . ILE A 1 98 ? 4.776 -6.889 0.254 1.00 98.50 98 ILE A N 1
ATOM 726 C CA . ILE A 1 98 ? 5.881 -7.692 -0.270 1.00 98.50 98 ILE A CA 1
ATOM 727 C C . ILE A 1 98 ? 6.091 -7.384 -1.746 1.00 98.50 98 ILE A C 1
ATOM 729 O O . ILE A 1 98 ? 5.157 -7.454 -2.548 1.00 98.50 98 ILE A O 1
ATOM 733 N N . ASN A 1 99 ? 7.337 -7.085 -2.112 1.00 98.31 99 ASN A N 1
ATOM 734 C CA . ASN A 1 99 ? 7.758 -6.804 -3.483 1.00 98.31 99 ASN A CA 1
ATOM 735 C C . ASN A 1 99 ? 6.900 -5.736 -4.206 1.00 98.31 99 ASN A C 1
ATOM 737 O O . ASN A 1 99 ? 6.505 -5.967 -5.355 1.00 98.31 99 ASN A O 1
ATOM 741 N N . PRO A 1 100 ? 6.554 -4.584 -3.593 1.00 98.56 100 PRO A N 1
ATOM 742 C CA . PRO A 1 100 ? 5.986 -3.486 -4.363 1.00 98.56 100 PRO A CA 1
ATOM 743 C C . PRO A 1 100 ? 7.055 -2.938 -5.317 1.00 98.56 100 PRO A C 1
ATOM 745 O O . PRO A 1 100 ? 8.230 -2.824 -4.962 1.00 98.56 100 PRO A O 1
ATOM 748 N N . ARG A 1 101 ? 6.665 -2.572 -6.539 1.00 98.25 101 ARG A N 1
ATOM 749 C CA . ARG A 1 101 ? 7.602 -2.067 -7.553 1.00 98.25 101 ARG A CA 1
ATOM 750 C C . ARG A 1 101 ? 8.197 -0.702 -7.192 1.00 98.25 101 ARG A C 1
ATOM 752 O O . ARG A 1 101 ? 9.271 -0.379 -7.688 1.00 98.25 101 ARG A O 1
ATOM 759 N N . LEU A 1 102 ? 7.495 0.086 -6.376 1.00 98.06 102 LEU A N 1
ATOM 760 C CA . LEU A 1 102 ? 7.917 1.403 -5.887 1.00 98.06 102 LEU A CA 1
ATOM 761 C C . LEU A 1 102 ? 8.131 1.370 -4.363 1.00 98.06 102 LEU A C 1
ATOM 763 O O . LEU A 1 102 ? 8.991 0.627 -3.895 1.00 98.06 102 LEU A O 1
ATOM 767 N N . ASP A 1 103 ? 7.375 2.163 -3.597 1.00 98.62 103 ASP A N 1
ATOM 768 C CA . ASP A 1 103 ? 7.465 2.211 -2.137 1.00 98.62 103 ASP A CA 1
ATOM 769 C C . ASP A 1 103 ? 6.511 1.184 -1.487 1.00 98.62 103 ASP A C 1
ATOM 771 O O . ASP A 1 103 ? 5.473 0.820 -2.050 1.00 98.62 103 ASP A O 1
ATOM 775 N N . GLY A 1 104 ? 6.813 0.757 -0.261 1.00 98.75 104 GLY A N 1
ATOM 776 C CA . GLY A 1 104 ? 5.895 -0.010 0.581 1.00 98.75 104 GLY A CA 1
ATOM 777 C C . GLY A 1 104 ? 4.631 0.777 0.889 1.00 98.75 104 GLY A C 1
ATOM 778 O O . GLY A 1 104 ? 3.549 0.455 0.394 1.00 98.75 104 GLY A O 1
ATOM 779 N N . ILE A 1 105 ? 4.786 1.842 1.671 1.00 98.69 105 ILE A N 1
ATOM 780 C CA . ILE A 1 105 ? 3.724 2.801 1.978 1.00 98.69 105 ILE A CA 1
ATOM 781 C C . ILE A 1 105 ? 4.217 4.194 1.604 1.00 98.69 105 ILE A C 1
ATOM 783 O O . ILE A 1 105 ? 5.230 4.657 2.117 1.00 98.69 105 ILE A O 1
ATOM 787 N N . ASN A 1 106 ? 3.484 4.892 0.745 1.00 97.69 106 ASN A N 1
ATOM 788 C CA . ASN A 1 106 ? 3.760 6.282 0.406 1.00 97.69 106 ASN A CA 1
ATOM 789 C C . ASN A 1 106 ? 2.645 7.180 0.952 1.00 97.69 106 ASN A C 1
ATOM 791 O O . ASN A 1 106 ? 1.503 7.132 0.493 1.00 97.69 106 ASN A O 1
ATOM 795 N N . VAL A 1 107 ? 2.991 7.971 1.965 1.00 95.94 107 VAL A N 1
ATOM 796 C CA . VAL A 1 107 ? 2.107 8.875 2.699 1.00 95.94 107 VAL A CA 1
ATOM 797 C C . VAL A 1 107 ? 2.289 10.299 2.175 1.00 95.94 107 VAL A C 1
ATOM 799 O O . VAL A 1 107 ? 2.948 11.142 2.792 1.00 95.94 107 VAL A O 1
ATOM 802 N N . ASN A 1 108 ? 1.653 10.606 1.046 1.00 93.19 108 ASN A N 1
ATOM 803 C CA . ASN A 1 108 ? 1.560 11.963 0.506 1.00 93.19 108 ASN A CA 1
ATOM 804 C C . ASN A 1 108 ? 0.442 12.769 1.205 1.00 93.19 108 ASN A C 1
ATOM 806 O O . ASN A 1 108 ? -0.472 13.314 0.589 1.00 93.19 108 ASN A O 1
ATOM 810 N N . ALA A 1 109 ? 0.502 12.817 2.537 1.00 90.12 109 ALA A N 1
ATOM 811 C CA . ALA A 1 109 ? -0.507 13.427 3.401 1.00 90.12 109 ALA A CA 1
ATOM 812 C C . ALA A 1 109 ? 0.115 14.321 4.487 1.00 90.12 109 ALA A C 1
ATOM 814 O O . ALA A 1 109 ? -0.213 14.225 5.668 1.00 90.12 109 ALA A O 1
ATOM 815 N N . GLN A 1 110 ? 1.053 15.188 4.092 1.00 87.00 110 GLN A N 1
ATOM 816 C CA . GLN A 1 110 ? 1.797 16.050 5.020 1.00 87.00 110 GLN A CA 1
ATOM 817 C C . GLN A 1 110 ? 0.884 16.994 5.819 1.00 87.00 110 GLN A C 1
ATOM 819 O O . GLN A 1 110 ? -0.067 17.553 5.278 1.00 87.00 110 GLN A O 1
ATOM 824 N N . GLY A 1 111 ? 1.209 17.246 7.082 1.00 86.88 111 GLY A N 1
ATOM 825 C CA . GLY A 1 111 ? 0.448 18.138 7.963 1.00 86.88 111 GLY A CA 1
ATOM 826 C C . GLY A 1 111 ? -0.741 17.468 8.656 1.00 86.88 111 GLY A C 1
ATOM 827 O O . GLY A 1 111 ? -1.421 18.130 9.432 1.00 86.88 111 GLY A O 1
ATOM 828 N N . LEU A 1 112 ? -0.976 16.177 8.403 1.00 90.06 112 LEU A N 1
ATOM 829 C CA . LEU A 1 112 ? -1.899 15.337 9.165 1.00 90.06 112 LEU A CA 1
ATOM 830 C C . LEU A 1 112 ? -1.119 14.433 10.125 1.00 90.06 112 LEU A C 1
ATOM 832 O O . LEU A 1 112 ? 0.034 14.091 9.864 1.00 90.06 112 LEU A O 1
ATOM 836 N N . GLN A 1 113 ? -1.76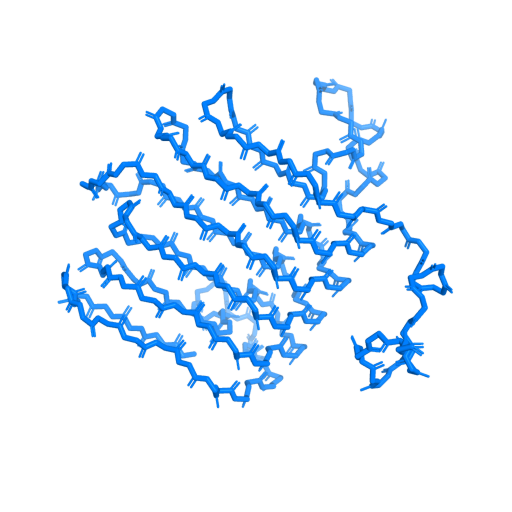7 14.008 11.207 1.00 92.38 113 GLN A N 1
ATOM 837 C CA . GLN A 1 113 ? -1.211 13.107 12.221 1.00 92.38 113 GLN A CA 1
ATOM 838 C C . GLN A 1 113 ? -1.327 11.645 11.764 1.00 92.38 113 GLN A C 1
ATOM 840 O O . GLN A 1 113 ? -2.021 10.830 12.376 1.00 92.38 113 GLN A O 1
ATOM 845 N N . ASN A 1 114 ? -0.699 11.323 10.631 1.00 95.31 114 ASN A N 1
ATOM 846 C CA . ASN A 1 114 ? -0.733 9.968 10.083 1.00 95.31 114 ASN A CA 1
ATOM 847 C C . ASN A 1 114 ? 0.036 9.000 10.986 1.00 95.31 114 ASN A C 1
ATOM 849 O O . ASN A 1 114 ? 1.002 9.388 11.646 1.00 95.31 114 ASN A O 1
ATOM 853 N N . LYS A 1 115 ? -0.359 7.727 10.971 1.00 97.25 115 LYS A N 1
ATOM 854 C CA . LYS A 1 115 ? 0.255 6.673 11.784 1.00 97.25 115 LYS A CA 1
ATOM 855 C C . LYS A 1 115 ? 0.594 5.468 10.926 1.00 97.25 115 LYS A C 1
ATOM 857 O O . LYS A 1 115 ? -0.276 4.942 10.235 1.00 97.25 115 LYS A O 1
ATOM 862 N N . VAL A 1 116 ? 1.840 5.019 10.990 1.00 98.31 116 VAL A N 1
ATOM 863 C CA . VAL A 1 116 ? 2.343 3.841 10.278 1.00 98.31 116 VAL A CA 1
ATOM 864 C C . VAL A 1 116 ? 2.966 2.901 11.299 1.00 98.31 116 VAL A C 1
ATOM 866 O O . VAL A 1 116 ? 4.123 3.081 11.676 1.00 98.31 116 VAL A O 1
ATOM 869 N N . PHE A 1 117 ? 2.202 1.925 11.786 1.00 98.56 117 PHE A N 1
ATOM 870 C CA . PHE A 1 117 ? 2.618 1.076 12.905 1.00 98.56 117 PHE A CA 1
ATOM 871 C C . PHE A 1 117 ? 2.589 -0.408 12.570 1.00 98.56 117 PHE A C 1
ATOM 873 O O . PHE A 1 117 ? 1.646 -0.887 11.945 1.00 98.56 117 PHE A O 1
ATOM 880 N N . ASN A 1 118 ? 3.583 -1.148 13.065 1.00 98.44 118 ASN A N 1
ATOM 881 C CA . ASN A 1 118 ? 3.603 -2.614 13.040 1.00 98.44 118 ASN A CA 1
ATOM 882 C C . ASN A 1 118 ? 3.462 -3.236 11.638 1.00 98.44 118 ASN A C 1
ATOM 884 O O . ASN A 1 118 ? 3.023 -4.375 11.511 1.00 98.44 118 ASN A O 1
ATOM 888 N N . ASN A 1 119 ? 3.778 -2.503 10.572 1.00 98.69 119 ASN A N 1
ATOM 889 C CA . ASN A 1 119 ? 3.717 -3.040 9.218 1.00 98.69 119 ASN A CA 1
ATOM 890 C C . ASN A 1 119 ? 4.973 -3.865 8.936 1.00 98.69 119 ASN A C 1
ATOM 892 O O . ASN A 1 119 ? 6.077 -3.496 9.342 1.00 98.69 119 ASN A O 1
ATOM 896 N N . LEU A 1 120 ? 4.795 -4.951 8.195 1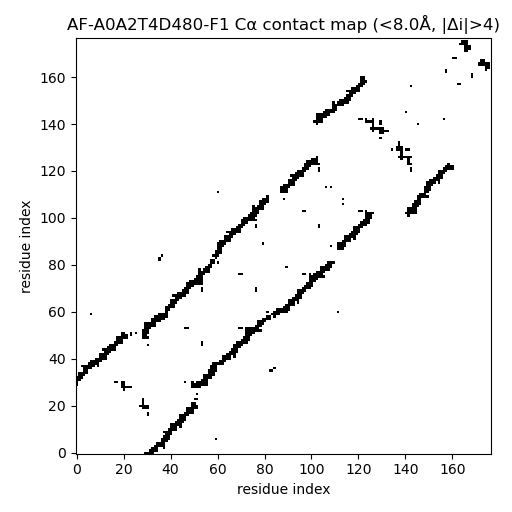.00 98.44 120 LEU A N 1
ATOM 897 C CA . LEU A 1 120 ? 5.867 -5.746 7.620 1.00 98.44 120 LEU A CA 1
ATOM 898 C C . LEU A 1 120 ? 6.029 -5.329 6.160 1.00 98.44 120 LEU A C 1
ATOM 900 O O . LEU A 1 120 ? 5.111 -5.517 5.362 1.00 98.44 120 LEU A O 1
ATOM 904 N N . ILE A 1 121 ? 7.175 -4.752 5.804 1.00 98.69 121 ILE A N 1
ATOM 905 C CA . ILE A 1 121 ? 7.436 -4.286 4.439 1.00 98.69 121 ILE A CA 1
ATOM 906 C C . ILE A 1 121 ? 8.716 -4.924 3.926 1.00 98.69 121 ILE A C 1
ATOM 908 O O . ILE A 1 121 ? 9.789 -4.752 4.504 1.00 98.69 121 ILE A O 1
ATOM 912 N N . VAL A 1 122 ? 8.583 -5.654 2.823 1.00 98.56 122 VAL A N 1
ATOM 913 C CA . VAL A 1 122 ? 9.634 -6.509 2.290 1.00 98.56 122 VAL A CA 1
ATOM 914 C C . VAL A 1 122 ? 9.957 -6.127 0.853 1.00 98.56 122 VAL A C 1
ATOM 916 O O . VAL A 1 122 ? 9.074 -6.118 -0.007 1.00 98.56 122 VAL A O 1
ATOM 919 N N . ASN A 1 123 ? 11.238 -5.863 0.599 1.00 98.31 123 ASN A N 1
ATOM 920 C CA . ASN A 1 123 ? 11.826 -5.654 -0.724 1.00 98.31 123 ASN A CA 1
ATOM 921 C C . ASN A 1 123 ? 11.113 -4.591 -1.599 1.00 98.31 123 ASN A C 1
ATOM 923 O O . ASN A 1 123 ? 10.619 -4.914 -2.684 1.00 98.31 123 ASN A O 1
ATOM 927 N N . PRO A 1 124 ? 11.015 -3.323 -1.154 1.00 98.56 124 PRO A N 1
ATOM 928 C CA . PRO A 1 124 ? 10.458 -2.259 -1.982 1.00 98.56 124 PRO A CA 1
ATOM 929 C C . PRO A 1 124 ? 11.403 -1.882 -3.132 1.00 98.56 124 PRO A C 1
ATOM 931 O O . PRO A 1 124 ? 12.601 -1.669 -2.936 1.00 98.56 124 PRO A O 1
ATOM 934 N N . GLY A 1 125 ? 10.859 -1.755 -4.343 1.00 98.38 125 GLY A N 1
ATOM 935 C CA . GLY A 1 125 ? 11.647 -1.555 -5.562 1.00 98.38 125 GLY A CA 1
ATOM 936 C C . GLY A 1 125 ? 12.382 -0.213 -5.666 1.00 98.38 125 GLY A C 1
ATOM 937 O O . GLY A 1 125 ? 13.345 -0.117 -6.423 1.00 98.38 125 GLY A O 1
ATOM 938 N N . ASN A 1 126 ? 11.987 0.811 -4.901 1.00 97.94 126 ASN A N 1
ATOM 939 C CA . ASN A 1 126 ? 12.695 2.098 -4.877 1.00 97.94 126 ASN A CA 1
ATOM 940 C C . ASN A 1 126 ? 13.937 2.124 -3.967 1.00 97.94 126 ASN A C 1
ATOM 942 O O . ASN A 1 126 ? 14.624 3.143 -3.960 1.00 97.94 126 ASN A O 1
ATOM 946 N N . TYR A 1 127 ? 14.251 1.052 -3.222 1.00 98.25 127 TYR A N 1
ATOM 947 C CA . TYR A 1 127 ? 15.338 1.072 -2.232 1.00 98.25 127 TYR A CA 1
ATOM 948 C C . TYR A 1 127 ? 16.676 1.509 -2.845 1.00 98.25 127 TYR A C 1
ATOM 950 O O . TYR A 1 127 ? 17.232 2.533 -2.457 1.00 98.25 127 TYR A O 1
ATOM 958 N N . ASP A 1 128 ? 17.179 0.763 -3.835 1.00 97.12 128 ASP A N 1
ATOM 959 C CA . ASP A 1 128 ? 18.505 1.028 -4.416 1.00 97.12 128 ASP A CA 1
ATOM 960 C C . ASP A 1 128 ? 18.522 2.346 -5.200 1.00 97.12 128 ASP A C 1
ATOM 962 O O . ASP A 1 128 ? 19.549 3.017 -5.284 1.00 97.12 128 ASP A O 1
ATOM 966 N N . LYS A 1 129 ? 17.365 2.747 -5.741 1.00 96.69 129 LYS A N 1
ATOM 967 C CA . LYS A 1 129 ? 17.204 4.049 -6.384 1.00 96.69 129 LYS A CA 1
ATOM 968 C C . LYS A 1 129 ? 17.403 5.178 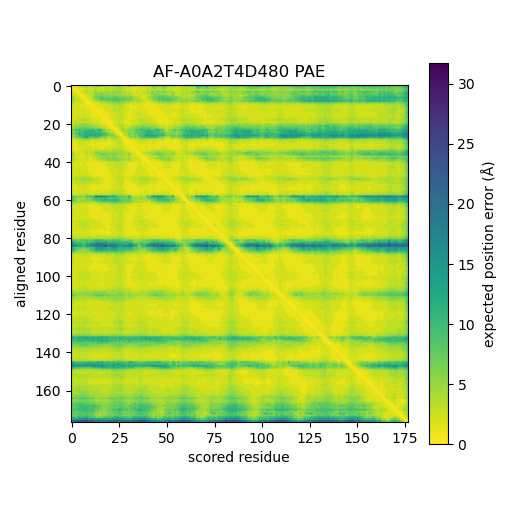-5.376 1.00 96.69 129 LYS A C 1
ATOM 970 O O . LYS A 1 129 ? 18.160 6.092 -5.666 1.00 96.69 129 LYS A O 1
ATOM 975 N N . TYR A 1 130 ? 16.754 5.129 -4.214 1.00 96.56 130 TYR A N 1
ATOM 976 C CA . TYR A 1 130 ? 16.915 6.182 -3.213 1.00 96.56 130 TYR A CA 1
ATOM 977 C C . TYR A 1 130 ? 18.321 6.205 -2.604 1.00 96.56 130 TYR A C 1
ATOM 979 O O . TYR A 1 130 ? 18.803 7.284 -2.301 1.00 96.56 130 TYR A O 1
ATOM 987 N N . GLU A 1 131 ? 19.010 5.067 -2.484 1.00 96.19 131 GLU A N 1
ATOM 988 C CA . GLU A 1 131 ? 20.434 5.045 -2.091 1.00 96.19 131 GLU A CA 1
ATOM 989 C C . GLU A 1 131 ? 21.352 5.735 -3.114 1.00 96.19 131 GLU A C 1
ATOM 991 O O . GLU A 1 131 ? 22.358 6.339 -2.747 1.00 96.19 131 GLU A O 1
ATOM 996 N N . ALA A 1 132 ? 21.024 5.632 -4.405 1.00 95.69 132 ALA A N 1
ATOM 997 C CA . ALA A 1 132 ? 21.822 6.201 -5.490 1.00 95.69 132 ALA A CA 1
ATOM 998 C C . ALA A 1 132 ? 21.402 7.629 -5.887 1.00 95.69 132 ALA A C 1
ATOM 1000 O O . ALA A 1 132 ? 22.167 8.341 -6.544 1.00 95.69 132 ALA A O 1
ATOM 1001 N N . ASP A 1 133 ? 20.186 8.045 -5.533 1.00 90.69 133 ASP A N 1
ATOM 1002 C CA . ASP A 1 133 ? 19.661 9.369 -5.838 1.00 90.69 133 ASP A CA 1
ATOM 1003 C C . ASP A 1 133 ? 20.399 10.412 -4.977 1.00 90.69 133 ASP A C 1
ATOM 1005 O O . ASP A 1 133 ? 20.372 10.357 -3.752 1.00 90.69 133 ASP A O 1
ATOM 1009 N N . ASN A 1 134 ? 21.009 11.426 -5.606 1.00 86.88 134 ASN A N 1
ATOM 1010 C CA . ASN A 1 134 ? 21.665 12.558 -4.925 1.00 86.88 134 ASN A CA 1
ATOM 1011 C C . ASN A 1 134 ? 20.641 13.527 -4.289 1.00 86.88 134 ASN A C 1
ATOM 1013 O O . ASN A 1 134 ? 20.637 14.731 -4.557 1.00 86.88 134 ASN A O 1
ATOM 1017 N N . THR A 1 135 ? 19.722 12.996 -3.489 1.00 90.38 135 THR A N 1
ATOM 1018 C CA . THR A 1 135 ? 18.668 13.727 -2.781 1.00 90.38 135 THR A CA 1
ATOM 1019 C C . THR A 1 135 ? 18.775 13.470 -1.279 1.00 90.38 135 THR A C 1
ATOM 1021 O O . THR A 1 135 ? 19.677 12.791 -0.811 1.00 90.38 135 THR A O 1
ATOM 1024 N N . PHE A 1 136 ? 17.849 14.021 -0.495 1.00 89.69 136 PHE A N 1
ATOM 1025 C CA . PHE A 1 136 ? 17.796 13.757 0.944 1.00 89.69 136 PHE A CA 1
ATOM 1026 C C . PHE A 1 136 ? 17.241 12.364 1.297 1.00 89.69 136 PHE A C 1
ATOM 1028 O O . PHE A 1 136 ? 17.291 11.977 2.464 1.00 89.69 136 PHE A O 1
ATOM 1035 N N . LYS A 1 137 ? 16.639 11.647 0.336 1.00 92.62 137 LYS A N 1
ATOM 1036 C CA . LYS A 1 137 ? 16.077 10.312 0.570 1.00 92.62 137 LYS A CA 1
ATOM 1037 C C . LYS A 1 137 ? 17.186 9.269 0.514 1.00 92.62 137 LYS A C 1
ATOM 1039 O O . LYS A 1 137 ? 18.041 9.352 -0.352 1.00 92.62 137 LYS A O 1
ATOM 1044 N N . ASN A 1 138 ? 17.112 8.287 1.404 1.00 94.56 138 ASN A N 1
ATOM 1045 C CA . ASN A 1 138 ? 17.889 7.048 1.373 1.00 94.56 138 ASN A CA 1
ATOM 1046 C C . ASN A 1 138 ? 16.941 5.843 1.190 1.00 94.56 138 ASN A C 1
ATOM 1048 O O . ASN A 1 138 ? 15.718 6.016 1.090 1.00 94.56 138 ASN A O 1
ATOM 1052 N N . GLY A 1 139 ? 17.481 4.625 1.162 1.00 95.00 139 GLY A N 1
ATOM 1053 C CA . GLY A 1 139 ? 16.721 3.391 0.957 1.00 95.00 139 GLY A CA 1
ATOM 1054 C C . GLY A 1 139 ? 15.587 3.179 1.963 1.00 95.00 139 GLY A C 1
ATOM 1055 O O . GLY A 1 139 ? 14.553 2.618 1.596 1.00 95.00 139 GLY A O 1
ATOM 1056 N N . ASP A 1 140 ? 15.698 3.710 3.184 1.00 95.12 140 ASP A N 1
ATOM 1057 C CA . ASP A 1 140 ? 14.655 3.581 4.211 1.00 95.12 140 ASP A CA 1
ATOM 1058 C C . ASP A 1 140 ? 13.323 4.218 3.781 1.00 95.12 140 ASP A C 1
ATOM 1060 O O . ASP A 1 140 ? 12.244 3.700 4.091 1.00 95.12 140 ASP A O 1
ATOM 1064 N N . TYR A 1 141 ? 13.374 5.290 2.979 1.00 96.50 141 TYR A N 1
ATOM 1065 C CA . TYR A 1 141 ? 12.174 5.928 2.422 1.00 96.50 141 TYR A CA 1
ATOM 1066 C C . TYR A 1 141 ? 11.409 5.019 1.455 1.00 96.50 141 TYR A C 1
ATOM 1068 O O . TYR A 1 141 ? 10.246 5.297 1.161 1.00 96.50 141 TYR A O 1
ATOM 1076 N N . ALA A 1 142 ? 12.025 3.951 0.940 1.00 97.94 142 ALA A N 1
ATOM 1077 C CA . ALA A 1 142 ? 11.333 2.987 0.093 1.00 97.94 142 ALA A CA 1
ATOM 1078 C C . ALA A 1 142 ? 10.401 2.085 0.909 1.00 97.94 142 ALA A C 1
ATOM 1080 O O . ALA A 1 142 ? 9.401 1.613 0.372 1.00 97.94 142 ALA A O 1
ATOM 1081 N N . PHE A 1 143 ? 10.663 1.862 2.201 1.00 98.50 143 PHE A N 1
ATOM 1082 C CA . PHE A 1 143 ? 9.732 1.119 3.051 1.00 98.50 143 PHE A CA 1
ATOM 1083 C C . PHE A 1 143 ? 8.519 1.977 3.396 1.00 98.50 143 PHE A C 1
ATOM 1085 O O . PHE A 1 143 ? 7.383 1.598 3.101 1.00 98.50 143 PHE A O 1
ATOM 1092 N N . VAL A 1 144 ? 8.758 3.161 3.967 1.00 97.56 144 VAL A N 1
ATOM 1093 C CA . VAL A 1 144 ? 7.705 4.136 4.264 1.00 97.56 144 VAL A CA 1
ATOM 1094 C C . VAL A 1 144 ? 8.175 5.530 3.858 1.00 97.56 144 VAL A C 1
ATOM 1096 O O . VAL A 1 144 ? 9.066 6.108 4.473 1.00 97.56 144 VAL A O 1
ATOM 1099 N N . ASN A 1 145 ? 7.533 6.096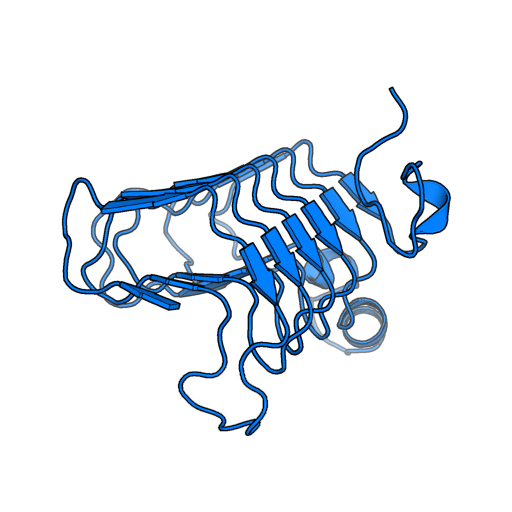 2.842 1.00 96.00 145 ASN A N 1
ATOM 1100 C CA . ASN A 1 145 ? 7.811 7.431 2.331 1.00 96.00 145 ASN A CA 1
ATOM 1101 C C . ASN A 1 145 ? 6.828 8.419 2.962 1.00 96.00 145 ASN A C 1
ATOM 1103 O O . ASN A 1 145 ? 5.649 8.415 2.610 1.00 96.00 145 ASN A O 1
ATOM 1107 N N . PHE A 1 146 ? 7.272 9.247 3.904 1.00 90.50 146 PHE A N 1
ATOM 1108 C CA . PHE A 1 146 ? 6.393 10.173 4.623 1.00 90.50 146 PHE A CA 1
ATOM 1109 C C . PHE A 1 146 ? 7.057 11.530 4.888 1.00 90.50 146 PHE A C 1
ATOM 1111 O O . PHE A 1 146 ? 8.274 11.679 4.798 1.00 90.50 146 PHE A O 1
ATOM 1118 N N . GLY A 1 147 ? 6.238 12.542 5.202 1.00 78.75 147 GLY A N 1
ATOM 1119 C CA . GLY A 1 147 ? 6.696 13.854 5.681 1.00 78.75 147 GLY A CA 1
ATOM 1120 C C . GLY A 1 147 ? 6.644 13.988 7.209 1.00 78.75 147 GLY A C 1
ATOM 1121 O O . GLY A 1 147 ? 6.049 13.161 7.893 1.00 78.75 147 GLY A O 1
ATOM 1122 N N . SER A 1 148 ? 7.197 15.083 7.737 1.00 75.50 148 SER A N 1
ATOM 1123 C CA . SER A 1 148 ? 7.549 15.323 9.156 1.00 75.50 148 SER A CA 1
ATOM 1124 C C . SER A 1 148 ? 6.465 15.157 10.239 1.00 75.50 148 SER A C 1
ATOM 1126 O O . SER A 1 148 ? 6.780 15.236 11.418 1.00 75.50 148 SER A O 1
ATOM 1128 N N . SER A 1 149 ? 5.201 14.947 9.876 1.00 85.44 149 SER A N 1
ATOM 1129 C CA . SER A 1 149 ? 4.048 14.847 10.798 1.00 85.44 149 SER A CA 1
ATOM 1130 C C . SER A 1 149 ? 3.517 13.420 10.972 1.00 85.44 149 SER A C 1
ATOM 1132 O O . SER A 1 149 ? 2.553 13.210 11.701 1.00 85.44 149 SER A O 1
ATOM 1134 N N . THR A 1 150 ? 4.132 12.438 10.306 1.00 93.00 150 THR A N 1
ATOM 1135 C CA . THR A 1 150 ? 3.734 11.028 10.405 1.00 93.00 150 THR A CA 1
ATOM 1136 C C . THR A 1 150 ? 4.482 10.341 11.540 1.00 93.00 150 THR A C 1
ATOM 1138 O O . THR A 1 150 ? 5.711 10.357 11.578 1.00 93.00 150 THR A O 1
ATOM 1141 N N . GLU A 1 151 ? 3.743 9.698 12.438 1.00 95.75 151 GLU A N 1
ATOM 1142 C CA . GLU A 1 151 ? 4.305 8.806 13.447 1.00 95.75 151 GLU A CA 1
ATOM 1143 C C . GLU A 1 151 ? 4.551 7.430 12.818 1.00 95.75 151 GLU A C 1
ATOM 1145 O O . GLU A 1 151 ? 3.644 6.823 12.245 1.00 95.75 151 GLU A O 1
ATOM 1150 N N . SER A 1 152 ? 5.772 6.915 12.949 1.00 96.25 152 SER A N 1
ATOM 1151 C CA . SER A 1 152 ? 6.154 5.586 12.472 1.00 96.25 152 SER A CA 1
ATOM 1152 C C . SER A 1 152 ? 6.861 4.831 13.589 1.00 96.25 152 SER A C 1
ATOM 1154 O O . SER A 1 152 ? 7.806 5.349 14.182 1.00 96.25 152 SER A O 1
ATOM 1156 N N . SER A 1 153 ? 6.381 3.635 13.929 1.00 97.56 153 SER A N 1
ATOM 1157 C CA . SER A 1 153 ? 6.948 2.834 15.019 1.00 97.56 153 SER A CA 1
ATOM 1158 C C . SER A 1 153 ? 6.699 1.342 14.823 1.00 97.56 153 SER A C 1
ATOM 1160 O O . SER A 1 153 ? 5.708 0.946 14.210 1.00 97.56 153 SER A O 1
ATOM 1162 N N . ASN A 1 154 ? 7.614 0.519 15.349 1.00 97.88 154 ASN A N 1
ATOM 1163 C CA . ASN A 1 154 ? 7.504 -0.945 15.397 1.00 97.88 154 ASN A CA 1
ATOM 1164 C C . ASN A 1 154 ? 7.261 -1.631 14.039 1.00 97.88 154 ASN A C 1
ATOM 1166 O O . ASN A 1 154 ? 6.787 -2.762 13.996 1.00 97.88 154 ASN A O 1
ATOM 1170 N N . ASN A 1 155 ? 7.562 -0.963 12.925 1.00 97.88 155 ASN A N 1
ATOM 1171 C CA . ASN A 1 155 ? 7.519 -1.594 11.614 1.00 97.88 155 ASN A CA 1
ATOM 1172 C C . ASN A 1 155 ? 8.752 -2.487 11.430 1.00 97.88 155 ASN A C 1
ATOM 1174 O O . ASN A 1 155 ? 9.844 -2.141 11.885 1.00 97.88 155 ASN A O 1
ATOM 1178 N N . TYR A 1 156 ? 8.575 -3.608 10.739 1.00 98.00 156 TYR A N 1
ATOM 1179 C CA . TYR A 1 156 ? 9.661 -4.501 10.360 1.00 98.00 156 TYR A CA 1
ATOM 1180 C C . TYR A 1 156 ? 9.974 -4.314 8.875 1.00 98.00 156 TYR A C 1
ATOM 1182 O O . TYR A 1 156 ? 9.106 -4.501 8.017 1.00 98.00 156 TYR A O 1
ATOM 1190 N N . PHE A 1 157 ? 11.216 -3.938 8.581 1.00 98.19 157 PHE A N 1
ATOM 1191 C CA . PHE A 1 157 ? 11.698 -3.645 7.236 1.00 98.19 157 PHE A CA 1
ATOM 1192 C C . PHE A 1 157 ? 12.809 -4.613 6.859 1.00 98.19 157 PHE A C 1
ATOM 1194 O O . PHE A 1 157 ? 13.779 -4.764 7.599 1.00 98.19 157 PHE A O 1
ATOM 1201 N N . GLU A 1 158 ? 12.677 -5.257 5.705 1.00 97.75 158 GLU A N 1
ATOM 1202 C CA . GLU A 1 158 ? 13.675 -6.206 5.215 1.00 97.75 158 GLU A CA 1
ATOM 1203 C C . GLU A 1 158 ? 13.738 -6.188 3.685 1.00 97.75 158 GLU A C 1
ATOM 1205 O O . GLU A 1 158 ? 12.724 -6.043 3.006 1.00 97.75 158 GLU A O 1
ATOM 1210 N N . LYS A 1 159 ? 14.930 -6.331 3.107 1.00 96.94 159 LYS A N 1
ATOM 1211 C CA . LYS A 1 159 ? 15.108 -6.444 1.651 1.00 96.94 159 LYS A CA 1
ATOM 1212 C C . LYS A 1 159 ? 15.066 -7.891 1.184 1.00 96.94 159 LYS A C 1
ATOM 1214 O O . LYS A 1 159 ? 14.582 -8.171 0.093 1.00 96.94 159 LYS A O 1
ATOM 1219 N N . ASP A 1 160 ? 15.600 -8.806 1.981 1.00 95.56 160 ASP A N 1
ATOM 1220 C CA . ASP A 1 160 ? 15.658 -10.219 1.642 1.00 95.56 160 ASP A CA 1
ATOM 1221 C C . ASP A 1 160 ? 14.451 -10.960 2.217 1.00 95.56 160 ASP A C 1
ATOM 1223 O O . ASP A 1 160 ? 14.369 -11.241 3.412 1.00 95.56 160 ASP A O 1
ATOM 1227 N N . ILE A 1 161 ? 13.526 -11.331 1.333 1.00 94.19 161 ILE A N 1
ATOM 1228 C CA . ILE A 1 161 ? 12.312 -12.071 1.690 1.00 94.19 161 ILE A CA 1
ATOM 1229 C C . ILE A 1 161 ? 12.590 -13.363 2.473 1.00 94.19 161 ILE A C 1
ATOM 1231 O O . ILE A 1 161 ? 11.754 -13.784 3.272 1.00 94.19 161 ILE A O 1
ATOM 1235 N N . ASN A 1 162 ? 13.766 -13.973 2.302 1.00 93.19 162 ASN A N 1
ATOM 1236 C CA . ASN A 1 162 ? 14.123 -15.210 2.994 1.00 93.19 162 ASN A CA 1
ATOM 1237 C C . ASN A 1 162 ? 14.447 -14.999 4.482 1.00 93.19 162 ASN A C 1
ATOM 1239 O O . ASN A 1 162 ? 14.445 -15.966 5.240 1.00 93.19 162 ASN A O 1
ATOM 1243 N N . LYS A 1 163 ? 14.700 -13.761 4.924 1.00 94.25 163 LYS A N 1
ATOM 1244 C CA . LYS A 1 163 ? 15.003 -13.442 6.332 1.00 94.25 163 LYS A CA 1
ATOM 1245 C C . LYS A 1 163 ? 13.767 -13.223 7.200 1.00 94.25 163 LYS A C 1
ATOM 1247 O O . LYS A 1 163 ? 13.876 -13.208 8.420 1.00 94.25 163 LYS A O 1
ATOM 1252 N N . VAL A 1 164 ? 12.600 -13.068 6.579 1.00 92.38 164 VAL A N 1
ATOM 1253 C CA . VAL A 1 164 ? 11.350 -12.713 7.265 1.00 92.38 164 VAL A CA 1
ATOM 1254 C C . VAL A 1 164 ? 10.724 -13.909 7.994 1.00 92.38 164 VAL A C 1
ATOM 1256 O O . VAL A 1 164 ? 10.006 -13.723 8.970 1.00 92.38 164 VAL A O 1
ATOM 1259 N N . GLY A 1 165 ? 11.007 -15.138 7.545 1.00 91.56 165 GLY A N 1
ATOM 1260 C CA . GLY A 1 165 ? 10.450 -16.355 8.147 1.00 91.56 165 GLY A CA 1
ATOM 1261 C C . GLY A 1 165 ? 9.023 -16.681 7.694 1.00 91.56 165 GLY A C 1
ATOM 1262 O O . GLY A 1 165 ? 8.227 -17.180 8.485 1.00 91.56 165 GLY A O 1
ATOM 1263 N N . PHE A 1 166 ? 8.679 -16.395 6.434 1.00 92.00 166 PHE A N 1
ATOM 1264 C CA . PHE A 1 166 ? 7.421 -16.857 5.839 1.00 92.00 166 PHE A CA 1
ATOM 1265 C C . PHE A 1 166 ? 7.371 -18.389 5.726 1.00 92.00 166 PHE A C 1
ATOM 1267 O O . PHE A 1 166 ? 8.404 -19.016 5.483 1.00 92.00 166 PHE A O 1
ATOM 1274 N N . ILE A 1 167 ? 6.172 -18.980 5.828 1.00 90.31 167 ILE A N 1
ATOM 1275 C CA . ILE A 1 167 ? 5.945 -20.422 5.606 1.00 90.31 167 ILE A CA 1
ATOM 1276 C C . ILE A 1 167 ? 6.465 -20.838 4.224 1.00 90.31 167 ILE A C 1
ATOM 1278 O O . ILE A 1 167 ? 7.175 -21.835 4.102 1.00 90.31 167 ILE A O 1
ATOM 1282 N N . ASP A 1 168 ? 6.124 -20.070 3.185 1.00 88.00 168 ASP A N 1
ATOM 1283 C CA . ASP A 1 168 ? 6.730 -20.182 1.860 1.00 88.00 168 ASP A CA 1
ATOM 1284 C C . ASP A 1 168 ? 6.842 -18.790 1.214 1.00 88.00 168 ASP A C 1
ATOM 1286 O O . ASP A 1 168 ? 5.844 -18.271 0.704 1.00 88.00 168 ASP A O 1
ATOM 1290 N N . PRO A 1 169 ? 8.048 -18.201 1.118 1.00 84.88 169 PRO A N 1
ATOM 1291 C CA . PRO A 1 169 ? 8.238 -16.863 0.557 1.00 84.88 169 PRO A CA 1
ATOM 1292 C C . PRO A 1 169 ? 7.848 -16.745 -0.930 1.00 84.88 169 PRO A C 1
ATOM 1294 O O . PRO A 1 169 ? 7.901 -15.649 -1.486 1.00 84.88 169 PRO A O 1
ATOM 1297 N N . LYS A 1 170 ? 7.468 -17.839 -1.604 1.00 84.81 170 LYS A N 1
ATOM 1298 C CA . LYS A 1 170 ? 6.984 -17.827 -2.993 1.00 84.81 170 LYS A CA 1
ATOM 1299 C C . LYS A 1 170 ? 5.464 -17.834 -3.119 1.00 84.81 170 LYS A C 1
ATOM 1301 O O . LYS A 1 170 ? 4.951 -17.354 -4.130 1.00 84.81 170 LYS A O 1
ATOM 1306 N N . SER A 1 171 ? 4.742 -18.403 -2.155 1.00 82.06 171 SER A N 1
ATOM 1307 C CA . SER A 1 171 ? 3.297 -18.635 -2.298 1.00 82.06 171 SER A CA 1
ATOM 1308 C C . SER A 1 171 ? 2.477 -18.478 -1.017 1.00 82.06 171 SER A C 1
ATOM 1310 O O . SER A 1 171 ? 1.280 -18.179 -1.111 1.00 82.06 171 SER A O 1
ATOM 1312 N N . ASN A 1 172 ? 3.105 -18.606 0.155 1.00 84.94 172 ASN A N 1
ATOM 1313 C CA . ASN A 1 172 ? 2.474 -18.475 1.460 1.00 84.94 172 ASN A CA 1
ATOM 1314 C C . ASN A 1 172 ? 3.232 -17.483 2.357 1.00 84.94 172 ASN A C 1
ATOM 1316 O O . ASN A 1 172 ? 4.252 -17.803 2.966 1.00 84.94 172 ASN A O 1
ATOM 1320 N N . PHE A 1 173 ? 2.667 -16.285 2.463 1.00 85.56 173 PHE A N 1
ATOM 1321 C CA . PHE A 1 173 ? 3.235 -15.155 3.193 1.00 85.56 173 PHE A CA 1
ATOM 1322 C C . PHE A 1 173 ? 2.765 -15.065 4.650 1.00 85.56 173 PHE A C 1
ATOM 1324 O O . PHE A 1 173 ? 2.913 -14.016 5.278 1.00 85.56 173 PHE A O 1
ATOM 1331 N N . ASP A 1 174 ? 2.202 -16.142 5.191 1.00 83.19 174 ASP A N 1
ATOM 1332 C CA . ASP A 1 174 ? 1.996 -16.269 6.629 1.00 83.19 174 ASP A CA 1
ATOM 1333 C C . ASP A 1 174 ? 3.358 -16.473 7.318 1.00 83.19 174 ASP A C 1
ATOM 1335 O O . ASP A 1 174 ? 4.260 -17.101 6.758 1.00 83.19 174 ASP A O 1
ATOM 1339 N N . LEU A 1 175 ? 3.534 -15.923 8.522 1.00 78.69 175 LEU A N 1
ATOM 1340 C CA . LEU A 1 175 ? 4.765 -16.082 9.303 1.00 78.69 175 LEU A CA 1
ATOM 1341 C C . LEU A 1 175 ? 4.783 -17.446 10.005 1.00 78.69 175 LEU A C 1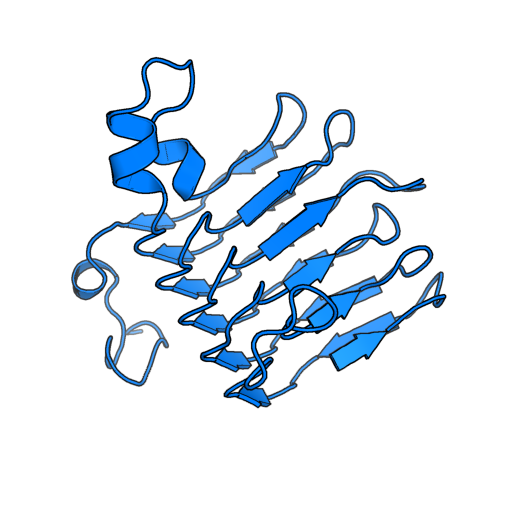
ATOM 1343 O O . LEU A 1 175 ? 3.745 -17.922 10.467 1.00 78.69 175 LEU A O 1
ATOM 1347 N N . LEU A 1 176 ? 5.964 -18.061 10.106 1.00 70.06 176 LEU A N 1
ATOM 1348 C CA . LEU A 1 176 ? 6.176 -19.241 10.944 1.00 70.06 176 LEU A CA 1
ATOM 1349 C C . LEU A 1 176 ? 5.888 -18.869 12.409 1.00 70.06 176 LEU A C 1
ATOM 1351 O O . LEU A 1 176 ? 6.511 -17.956 12.950 1.00 70.06 176 LEU A O 1
ATOM 1355 N N . SER A 1 177 ? 4.911 -19.549 13.016 1.00 56.41 177 SER A N 1
ATOM 1356 C CA . SER A 1 177 ? 4.546 -19.419 14.435 1.00 56.41 177 SER A CA 1
ATOM 1357 C C . SER A 1 177 ? 5.578 -20.043 15.363 1.00 56.41 177 SER A C 1
ATOM 1359 O O . SER A 1 177 ? 6.025 -21.163 15.018 1.00 56.41 177 SER A O 1
#

Secondary structure (DSSP, 8-state):
-EE-S--S-EEEES-EEEEE-TT--SSS--SEEE-TT--EEEES-EEEEESS-SEEE-S-TT-EEES-EEEEESS-SEEEE-SS--SS--EEES-EEE--SS-SEEEE-TTS--EEES-EEE--TTHHHHHHSSSS--THHHHEEE-TT-EEES-EEES-GGGS-EEETTTEEEEP-

Sequence (177 aa):
MQVGCAIQGAEIYNNDIRNYGVDDKAVQNNGIQIGEGTGGLCYNNRIINGTGTGIIVLGYGDNILFNNVIVGAGKNGIYCDKRFTPGTGFKFINNTIINPRLDGINVNAQGLQNKVFNNLIVNPGNYDKYEADNTFKNGDYAFVNFGSSTESSNNYFEKDINKVGFIDPKSNFDLLS

Nearest PDB structures (foldseek):
  4nk8-assembly1_A  TM=6.091E-01  e=3.505E-01  Pseudomonas syringae pv. tomato str. DC3000
  5zkw-assembly1_B  TM=6.538E-01  e=2.336E+00  Pseudarthrobacter chlorophenolicus A6
  4z06-assembly2_B  TM=4.314E-01  e=1.895E-01  Caldicellulosiruptor bescii DSM 6725
  4yzq-assembly2_B  TM=4.234E-01  e=2.326E-01  Caldicellulosiruptor bescii DSM 6725
  5jse-assembly1_C  TM=5.251E-01  e=1.029E+00  Bacteriophage sp.